Protein AF-A0A3P6P6J8-F1 (afdb_monomer_lite)

Secondary structure (DSSP, 8-state):
-B-HHHHIIIIIT--BSSHHHHHHHHHHHHHHH---EEEEEEEEPPTT-HHHHH-SEEEEEEEETTHHHH----EEEEEEETTEEEEEEEE-B-SS----PPP------------SS--------HHHHHHH--SS--S-HHHHHHHHHHHHHHH---EEEEEEEEPPHHHHHHSTTTT-SEEEEEEEETTTT----------------

pLDDT: mean 73.26, std 20.01, range [28.52, 97.44]

Structure (mmCIF, N/CA/C/O backbone):
data_AF-A0A3P6P6J8-F1
#
_entry.id   AF-A0A3P6P6J8-F1
#
loop_
_atom_site.group_PDB
_atom_site.id
_atom_site.type_symbol
_atom_site.label_atom_id
_atom_site.label_alt_id
_atom_site.label_comp_id
_atom_site.label_asym_id
_atom_site.label_entity_id
_atom_site.label_seq_id
_atom_site.pdbx_PDB_ins_code
_atom_site.Cartn_x
_atom_site.Cartn_y
_atom_site.Cartn_z
_atom_site.occupancy
_atom_site.B_iso_or_equiv
_atom_site.auth_seq_id
_atom_site.auth_comp_id
_atom_site.auth_asym_id
_atom_site.auth_atom_id
_atom_site.pdbx_PDB_model_num
ATOM 1 N N . MET A 1 1 ? -17.349 3.364 12.785 1.00 90.19 1 MET A N 1
ATOM 2 C CA . MET A 1 1 ? -16.238 3.922 13.578 1.00 90.19 1 MET A CA 1
ATOM 3 C C . MET A 1 1 ? -15.566 4.998 12.751 1.00 90.19 1 MET A C 1
ATOM 5 O O . MET A 1 1 ? -15.194 4.724 11.617 1.00 90.19 1 MET A O 1
ATOM 9 N N . ASP A 1 2 ? -15.457 6.206 13.291 1.00 94.44 2 ASP A N 1
ATOM 10 C CA . ASP A 1 2 ? -14.775 7.318 12.631 1.00 94.44 2 ASP A CA 1
ATOM 11 C C . ASP A 1 2 ? -13.372 7.482 13.223 1.00 94.44 2 ASP A C 1
ATOM 13 O O . ASP A 1 2 ? -13.231 7.702 14.425 1.00 94.44 2 ASP A O 1
ATOM 17 N N . LEU A 1 3 ? -12.344 7.330 12.387 1.00 94.94 3 LEU A N 1
ATOM 18 C CA . LEU A 1 3 ? -10.937 7.473 12.769 1.00 94.94 3 LEU A CA 1
ATOM 19 C C . LEU A 1 3 ? -10.257 8.654 12.065 1.00 94.94 3 LEU A C 1
ATOM 21 O O . LEU A 1 3 ? -9.029 8.743 12.059 1.00 94.94 3 LEU A O 1
ATOM 25 N N . THR A 1 4 ? -11.037 9.566 11.480 1.00 95.56 4 THR A N 1
ATOM 26 C CA . THR A 1 4 ? -10.548 10.692 10.669 1.00 95.56 4 THR A CA 1
ATOM 27 C C . THR A 1 4 ? -9.533 11.543 11.430 1.00 95.56 4 THR A C 1
ATOM 29 O O . THR A 1 4 ? -8.405 11.697 10.965 1.00 95.56 4 THR A O 1
ATOM 32 N N . SER A 1 5 ? -9.872 12.020 12.630 1.00 96.94 5 SER A N 1
ATOM 33 C CA . SER A 1 5 ? -8.989 12.889 13.427 1.00 96.94 5 SER A CA 1
ATOM 34 C C . SER A 1 5 ? -7.708 12.186 13.891 1.00 96.94 5 SER A C 1
ATOM 36 O O . SER A 1 5 ? -6.630 12.788 13.903 1.00 96.94 5 SER A O 1
ATOM 38 N N . ALA A 1 6 ? -7.807 10.899 14.244 1.00 95.69 6 ALA A N 1
ATOM 39 C CA . ALA A 1 6 ? -6.659 10.096 14.658 1.00 95.69 6 ALA A CA 1
ATOM 40 C C . ALA A 1 6 ? -5.709 9.856 13.478 1.00 95.69 6 ALA A C 1
ATOM 42 O O . ALA A 1 6 ? -4.506 10.092 13.586 1.00 95.69 6 ALA A O 1
ATOM 43 N N . PHE A 1 7 ? -6.248 9.451 12.324 1.00 97.12 7 PHE A N 1
ATOM 44 C CA . PHE A 1 7 ? -5.454 9.226 11.118 1.00 97.12 7 PHE A CA 1
ATOM 45 C C . PHE A 1 7 ? -4.797 10.516 10.634 1.00 97.12 7 PHE A C 1
ATOM 47 O O . PHE A 1 7 ? -3.636 10.506 10.225 1.00 97.12 7 PHE A O 1
ATOM 54 N N . GLN A 1 8 ? -5.519 11.635 10.713 1.00 96.94 8 GLN A N 1
ATOM 55 C CA . GLN A 1 8 ? -4.996 12.928 10.306 1.00 96.94 8 GLN A CA 1
ATOM 56 C C . GLN A 1 8 ? -3.774 13.331 11.138 1.00 96.94 8 GLN A C 1
ATOM 58 O O . GLN A 1 8 ? -2.708 13.575 10.577 1.00 96.94 8 GLN A O 1
ATOM 63 N N . THR A 1 9 ? -3.892 13.264 12.464 1.00 96.56 9 THR A N 1
ATOM 64 C CA . THR A 1 9 ? -2.800 13.595 13.393 1.00 96.56 9 THR A CA 1
ATOM 65 C C . THR A 1 9 ? -1.604 12.643 13.265 1.00 96.56 9 THR A C 1
ATOM 67 O O . THR A 1 9 ? -0.447 13.066 13.273 1.00 96.56 9 THR A O 1
ATOM 70 N N . ILE A 1 10 ? -1.858 11.333 13.170 1.00 95.38 10 ILE A N 1
ATOM 71 C CA . ILE A 1 10 ? -0.795 10.319 13.239 1.00 95.38 10 ILE A CA 1
ATOM 72 C C . ILE A 1 10 ? -0.095 10.142 11.890 1.00 95.38 10 ILE A C 1
ATOM 74 O O . ILE A 1 10 ? 1.112 9.891 11.874 1.00 95.38 10 ILE A O 1
ATOM 78 N N . VAL A 1 11 ? -0.824 10.278 10.778 1.00 96.25 11 VAL A N 1
ATOM 79 C CA . VAL A 1 11 ? -0.337 9.929 9.437 1.00 96.25 11 VAL A CA 1
ATOM 80 C C . VAL A 1 11 ? -0.496 11.078 8.441 1.00 96.25 11 VAL A C 1
ATOM 82 O O . VAL A 1 11 ? 0.482 11.434 7.787 1.00 96.25 11 VAL A O 1
ATOM 85 N N . ALA A 1 12 ? -1.695 11.650 8.281 1.00 95.62 12 ALA A N 1
ATOM 86 C CA . ALA A 1 12 ? -1.986 12.498 7.117 1.00 95.62 12 ALA A CA 1
ATOM 87 C C . ALA A 1 12 ? -1.303 13.874 7.135 1.00 95.62 12 ALA A C 1
ATOM 89 O O . ALA A 1 12 ? -0.879 14.341 6.077 1.00 95.62 12 ALA A O 1
ATOM 90 N N . ASP A 1 13 ? -1.147 14.494 8.307 1.00 95.31 13 ASP A N 1
ATOM 91 C CA . ASP A 1 13 ? -0.504 15.809 8.446 1.00 95.31 13 ASP A CA 1
ATOM 92 C C . ASP A 1 13 ? 1.034 15.730 8.397 1.00 95.31 13 ASP A C 1
ATOM 94 O O . ASP A 1 13 ? 1.725 16.751 8.310 1.00 95.31 13 ASP A O 1
ATOM 98 N N . LYS A 1 14 ? 1.595 14.515 8.418 1.00 94.94 14 LYS A N 1
ATOM 99 C CA . LYS A 1 14 ? 3.040 14.283 8.393 1.00 94.94 14 LYS A CA 1
ATOM 100 C C . LYS A 1 14 ? 3.593 14.232 6.968 1.00 94.94 14 LYS A C 1
ATOM 102 O O . LYS A 1 14 ? 2.908 13.937 5.987 1.00 94.94 14 LYS A O 1
ATOM 107 N N . ARG A 1 15 ? 4.893 14.504 6.869 1.00 94.62 15 ARG A N 1
ATOM 108 C CA . ARG A 1 15 ? 5.705 14.288 5.669 1.00 94.62 15 ARG A CA 1
ATOM 109 C C . ARG A 1 15 ? 6.814 13.321 6.036 1.00 94.62 15 ARG A C 1
ATOM 111 O O . ARG A 1 15 ? 7.488 13.544 7.034 1.00 94.62 15 ARG A O 1
ATOM 118 N N . PHE A 1 16 ? 6.994 12.289 5.226 1.00 92.19 16 PHE A N 1
ATOM 119 C CA . PHE A 1 16 ? 7.966 11.231 5.486 1.00 92.19 16 PHE A CA 1
ATOM 120 C C . PHE A 1 16 ? 9.076 11.310 4.449 1.00 92.19 16 PHE A C 1
ATOM 122 O O . PHE A 1 16 ? 8.801 11.382 3.251 1.00 92.19 16 PHE A O 1
ATOM 129 N N . SER A 1 17 ? 10.322 11.353 4.896 1.00 87.75 17 SER A N 1
ATOM 130 C CA . SER A 1 17 ? 11.491 11.409 4.018 1.00 87.75 17 SER A CA 1
ATOM 131 C C . SER A 1 17 ? 11.851 10.033 3.454 1.00 87.75 17 SER A C 1
ATOM 133 O O . SER A 1 17 ? 12.437 9.941 2.378 1.00 87.75 17 SER A O 1
ATOM 135 N N . THR A 1 18 ? 11.416 8.970 4.134 1.00 84.62 18 THR A N 1
ATOM 136 C CA . THR A 1 18 ? 11.614 7.577 3.733 1.00 84.62 18 THR A CA 1
ATOM 137 C C . THR A 1 18 ? 10.314 6.778 3.811 1.00 84.62 18 THR A C 1
ATOM 139 O O . THR A 1 18 ? 9.299 7.233 4.350 1.00 84.62 18 THR A O 1
ATOM 142 N N . TYR A 1 19 ? 10.320 5.575 3.235 1.00 82.50 19 TYR A N 1
ATOM 143 C CA . TYR A 1 19 ? 9.174 4.673 3.332 1.00 82.50 19 TYR A CA 1
ATOM 144 C C . TYR A 1 19 ? 9.055 4.065 4.735 1.00 82.50 19 TYR A C 1
ATOM 146 O O . TYR A 1 19 ? 7.951 3.868 5.232 1.00 82.50 19 TYR A O 1
ATOM 154 N N . GLU A 1 20 ? 10.186 3.846 5.397 1.00 85.75 20 GLU A N 1
ATOM 155 C CA . GLU A 1 20 ? 10.292 3.291 6.742 1.00 85.75 20 GLU A CA 1
ATOM 156 C C . GLU A 1 20 ? 9.646 4.216 7.784 1.00 85.75 20 GLU A C 1
ATOM 158 O O . GLU A 1 20 ? 8.893 3.751 8.636 1.00 85.75 20 GLU A O 1
ATOM 163 N N . GLU A 1 21 ? 9.859 5.534 7.680 1.00 87.88 21 GLU A N 1
ATOM 164 C CA . GLU A 1 21 ? 9.199 6.524 8.546 1.00 87.88 21 GLU A CA 1
ATOM 165 C C . GLU A 1 21 ? 7.671 6.505 8.385 1.00 87.88 21 GLU A C 1
ATOM 167 O O . GLU A 1 21 ? 6.923 6.646 9.357 1.00 87.88 21 GLU A O 1
ATOM 172 N N . PHE A 1 22 ? 7.197 6.321 7.152 1.00 92.56 22 PHE A N 1
ATOM 173 C CA . PHE A 1 22 ? 5.773 6.203 6.861 1.00 92.56 22 PHE A CA 1
ATOM 174 C C . PHE A 1 22 ? 5.179 4.904 7.431 1.00 92.56 22 PHE A C 1
ATOM 176 O O . PHE A 1 22 ? 4.119 4.941 8.059 1.00 92.56 22 PHE A O 1
ATOM 183 N N . GLU A 1 23 ? 5.857 3.767 7.255 1.00 88.50 23 GLU A N 1
ATOM 184 C CA . GLU A 1 23 ? 5.430 2.474 7.807 1.00 88.50 23 GLU A CA 1
ATOM 185 C C . GLU A 1 23 ? 5.418 2.482 9.344 1.00 88.50 23 GLU A C 1
ATOM 187 O O . GLU A 1 23 ? 4.497 1.936 9.956 1.00 88.50 23 GLU A O 1
ATOM 192 N N . ALA A 1 24 ? 6.371 3.168 9.982 1.00 89.94 24 ALA A N 1
ATOM 193 C CA . ALA A 1 24 ? 6.363 3.378 11.428 1.00 89.94 24 ALA A CA 1
ATOM 194 C C . ALA A 1 24 ? 5.109 4.152 11.878 1.00 89.94 24 ALA A C 1
ATOM 196 O O . ALA A 1 24 ? 4.407 3.714 12.788 1.00 89.94 24 ALA A O 1
ATOM 197 N N . ALA A 1 25 ? 4.749 5.240 11.189 1.00 95.19 25 ALA A N 1
ATOM 198 C CA . ALA A 1 25 ? 3.534 5.995 11.503 1.00 95.19 25 ALA A CA 1
ATOM 199 C C . ALA A 1 25 ? 2.240 5.191 11.274 1.00 95.19 25 ALA A C 1
ATOM 201 O O . ALA A 1 25 ? 1.294 5.306 12.056 1.00 95.19 25 ALA A O 1
ATOM 202 N N . LEU A 1 26 ? 2.186 4.352 10.233 1.00 91.88 26 LEU A N 1
ATOM 203 C CA . LEU A 1 26 ? 1.078 3.413 10.016 1.00 91.88 26 LEU A CA 1
ATOM 204 C C . LEU A 1 26 ? 0.992 2.355 11.122 1.00 91.88 26 LEU A C 1
ATOM 206 O O . LEU A 1 26 ? -0.105 2.006 11.558 1.00 91.88 26 LEU A O 1
ATOM 210 N N . THR A 1 27 ? 2.140 1.861 11.580 1.00 90.44 27 THR A N 1
ATOM 211 C CA . THR A 1 27 ? 2.233 0.902 12.684 1.00 90.44 27 THR A CA 1
ATOM 212 C C . THR A 1 27 ? 1.728 1.523 13.983 1.00 90.44 27 THR A C 1
ATOM 214 O O . THR A 1 27 ? 0.944 0.900 14.695 1.00 90.44 27 THR A O 1
ATOM 217 N N . ASP A 1 28 ? 2.094 2.772 14.265 1.00 91.69 28 ASP A N 1
ATOM 218 C CA . ASP A 1 28 ? 1.589 3.512 15.424 1.00 91.69 28 ASP A CA 1
ATOM 219 C C . ASP A 1 28 ? 0.080 3.747 15.335 1.00 91.69 28 ASP A C 1
ATOM 221 O O . ASP A 1 28 ? -0.641 3.560 16.317 1.00 91.69 28 ASP A O 1
ATOM 225 N N . PHE A 1 29 ? -0.427 4.089 14.147 1.00 93.44 29 PHE A N 1
ATOM 226 C CA . PHE A 1 29 ? -1.865 4.204 13.913 1.00 93.44 29 PHE A CA 1
ATOM 227 C C . PHE A 1 29 ? -2.587 2.875 14.179 1.00 93.44 29 PHE A C 1
ATOM 229 O O . PHE A 1 29 ? -3.601 2.862 14.883 1.00 93.44 29 PHE A O 1
ATOM 236 N N . LYS A 1 30 ? -2.043 1.750 13.691 1.00 89.38 30 LYS A N 1
ATOM 237 C CA . LYS A 1 30 ? -2.561 0.402 13.973 1.00 89.38 30 LYS A CA 1
ATOM 238 C C . LYS A 1 30 ? -2.545 0.103 15.471 1.00 89.38 30 LYS A C 1
ATOM 240 O O . LYS A 1 30 ? -3.543 -0.383 15.986 1.00 89.38 30 LYS A O 1
ATOM 245 N N . LYS A 1 31 ? -1.464 0.416 16.190 1.00 88.75 31 LYS A N 1
ATOM 246 C CA . LYS A 1 31 ? -1.380 0.202 17.646 1.00 88.75 31 LYS A CA 1
ATOM 247 C C . LYS A 1 31 ? -2.441 0.995 18.413 1.00 88.75 31 LYS A C 1
ATOM 249 O O . LYS A 1 31 ? -3.034 0.463 19.343 1.00 88.75 31 LYS A O 1
ATOM 254 N N .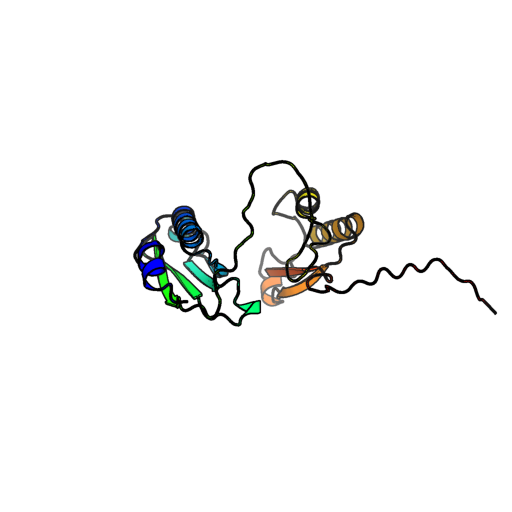 GLN A 1 32 ? -2.703 2.240 18.015 1.00 90.44 32 GLN A N 1
ATOM 255 C CA . GLN A 1 32 ? -3.660 3.108 18.713 1.00 90.44 32 GLN A CA 1
ATOM 256 C C . GLN A 1 32 ? -5.125 2.790 18.400 1.00 90.44 32 GLN A C 1
ATOM 258 O O . GLN A 1 32 ? -5.989 2.962 19.253 1.00 90.44 32 GLN A O 1
ATOM 263 N N . THR A 1 33 ? -5.421 2.355 17.176 1.00 89.31 33 THR A N 1
ATOM 264 C CA . THR A 1 33 ? -6.807 2.206 16.697 1.00 89.31 33 THR A CA 1
ATOM 265 C C . THR A 1 33 ? -7.224 0.757 16.472 1.00 89.31 33 THR A C 1
ATOM 267 O O . THR A 1 33 ? -8.410 0.465 16.352 1.00 89.31 33 THR A O 1
ATOM 270 N N . GLY A 1 34 ? -6.256 -0.153 16.375 1.00 85.38 34 GLY A N 1
ATOM 271 C CA . GLY A 1 34 ? -6.439 -1.565 16.060 1.00 85.38 34 GLY A CA 1
ATOM 272 C C . GLY A 1 34 ? -6.900 -1.853 14.627 1.00 85.38 34 GLY A C 1
ATOM 273 O O . GLY A 1 34 ? -7.090 -3.017 14.279 1.00 85.38 34 GLY A O 1
ATOM 274 N N . VAL A 1 35 ? -7.089 -0.837 13.778 1.00 84.56 35 VAL A N 1
ATOM 275 C CA . VAL A 1 35 ? -7.402 -1.048 12.360 1.00 84.56 35 VAL A CA 1
ATOM 276 C C . VAL A 1 35 ? -6.124 -1.119 11.533 1.00 84.56 35 VAL A C 1
ATOM 278 O O . VAL A 1 35 ? -5.114 -0.483 11.830 1.00 84.56 35 VAL A O 1
ATOM 281 N N . GLU A 1 36 ? -6.175 -1.894 10.456 1.00 87.81 36 GLU A N 1
ATOM 282 C CA . GLU A 1 36 ? -5.029 -2.116 9.586 1.00 87.81 36 GLU A CA 1
ATOM 283 C C . GLU A 1 36 ? -5.402 -1.915 8.117 1.00 87.81 36 GLU A C 1
ATOM 285 O O . GLU A 1 36 ? -6.511 -2.240 7.673 1.00 87.81 36 GLU A O 1
ATOM 290 N N . PHE A 1 37 ? -4.441 -1.407 7.349 1.00 85.50 37 PHE A N 1
ATOM 291 C CA . PHE A 1 37 ? -4.559 -1.220 5.912 1.00 85.50 37 PHE A CA 1
ATOM 292 C C . PHE A 1 37 ? -3.682 -2.219 5.163 1.00 85.50 37 PHE A C 1
ATOM 294 O O . PHE A 1 37 ? -2.544 -2.479 5.535 1.00 85.50 37 PHE A O 1
ATOM 301 N N . ALA A 1 38 ? -4.214 -2.757 4.072 1.00 81.62 38 ALA A N 1
ATOM 302 C CA . ALA A 1 38 ? -3.453 -3.531 3.108 1.00 81.62 38 ALA A CA 1
ATOM 303 C C . ALA A 1 38 ? -3.003 -2.623 1.960 1.00 81.62 38 ALA A C 1
ATOM 305 O O . ALA A 1 38 ? -3.778 -1.806 1.447 1.00 81.62 38 ALA A O 1
ATOM 306 N N . ARG A 1 39 ? -1.754 -2.797 1.523 1.00 82.81 39 ARG A N 1
ATOM 307 C CA . ARG A 1 39 ? -1.211 -2.090 0.362 1.00 82.81 39 ARG A CA 1
ATOM 308 C C . ARG A 1 39 ? -1.856 -2.623 -0.919 1.00 82.81 39 ARG A C 1
ATOM 310 O O . ARG A 1 39 ? -1.743 -3.802 -1.245 1.00 82.81 39 ARG A O 1
ATOM 317 N N . GLY A 1 40 ? -2.553 -1.741 -1.621 1.00 76.38 40 GLY A N 1
ATOM 318 C CA . GLY A 1 40 ? -3.204 -1.978 -2.902 1.00 76.38 40 GLY A CA 1
ATOM 319 C C . GLY A 1 40 ? -2.296 -1.625 -4.080 1.00 76.38 40 GLY A C 1
ATOM 320 O O . GLY A 1 40 ? -1.147 -2.058 -4.162 1.00 76.38 40 GLY A O 1
ATOM 321 N N . ARG A 1 41 ? -2.820 -0.852 -5.040 1.00 79.62 41 ARG A N 1
ATOM 322 C CA . ARG A 1 41 ? -2.087 -0.483 -6.259 1.00 79.62 41 ARG A CA 1
ATOM 323 C C . ARG A 1 41 ? -0.915 0.447 -5.930 1.00 79.62 41 ARG A C 1
ATOM 325 O O . ARG A 1 41 ? -1.112 1.495 -5.323 1.00 79.62 41 ARG A O 1
ATOM 332 N N . VAL A 1 42 ? 0.277 0.112 -6.423 1.00 83.50 42 VAL A N 1
ATOM 333 C CA . VAL A 1 42 ? 1.497 0.923 -6.278 1.00 83.50 42 VAL A CA 1
ATOM 334 C C . VAL A 1 42 ? 2.058 1.293 -7.648 1.00 83.50 42 VAL A C 1
ATOM 336 O O . VAL A 1 42 ? 1.975 0.529 -8.607 1.00 83.50 42 VAL A O 1
ATOM 339 N N . THR A 1 43 ? 2.628 2.487 -7.734 1.00 81.19 43 THR A N 1
ATOM 340 C CA . THR A 1 43 ? 3.416 2.984 -8.862 1.00 81.19 43 THR A CA 1
ATOM 341 C C . THR A 1 43 ? 4.745 3.499 -8.334 1.00 81.19 43 THR A C 1
ATOM 343 O O . THR A 1 43 ? 4.808 4.064 -7.239 1.00 81.19 43 THR A O 1
ATOM 346 N N . TYR A 1 44 ? 5.799 3.325 -9.120 1.00 81.81 44 TYR A N 1
ATOM 347 C CA . TYR A 1 44 ? 7.166 3.646 -8.727 1.00 81.81 44 TYR A CA 1
ATOM 348 C C . TYR A 1 44 ? 7.730 4.772 -9.581 1.00 81.81 44 TYR A C 1
ATOM 350 O O . TYR A 1 44 ? 7.284 4.990 -10.710 1.00 81.81 44 TYR A O 1
ATOM 358 N N . HIS A 1 45 ? 8.728 5.482 -9.058 1.00 76.75 45 HIS A N 1
ATOM 359 C CA . HIS A 1 45 ? 9.492 6.399 -9.895 1.00 76.75 45 HIS A CA 1
ATOM 360 C C . HIS A 1 45 ? 10.312 5.627 -10.943 1.00 76.75 45 HIS A C 1
ATOM 362 O O . HIS A 1 45 ? 10.779 4.521 -10.641 1.00 76.75 45 HIS A O 1
ATOM 368 N N . PRO A 1 46 ? 10.492 6.183 -12.159 1.00 72.81 46 PRO A N 1
ATOM 369 C CA . PRO A 1 46 ? 11.271 5.538 -13.212 1.00 72.81 46 PRO A CA 1
ATOM 370 C C . PRO A 1 46 ? 12.705 5.235 -12.772 1.00 72.81 46 PRO A C 1
ATOM 372 O O . PRO A 1 46 ? 13.297 5.979 -11.979 1.00 72.81 46 PRO A O 1
ATOM 375 N N . GLU A 1 47 ? 13.257 4.143 -13.291 1.00 75.25 47 GLU A N 1
ATOM 376 C CA . GLU A 1 47 ? 14.640 3.736 -13.034 1.00 75.25 47 GLU A CA 1
ATOM 377 C C . GLU A 1 47 ? 15.648 4.803 -13.474 1.00 75.25 47 GLU A C 1
ATOM 379 O O . GLU A 1 47 ? 15.394 5.578 -14.393 1.00 75.25 47 GLU A O 1
ATOM 384 N N . GLY A 1 48 ? 16.764 4.905 -12.744 1.00 69.62 48 GLY A N 1
ATOM 385 C CA . GLY A 1 48 ? 17.813 5.899 -12.999 1.00 69.62 48 GLY A CA 1
ATOM 386 C C . GLY A 1 48 ? 17.473 7.345 -12.610 1.00 69.62 48 GLY A C 1
ATOM 387 O O . GLY A 1 48 ? 18.314 8.226 -12.757 1.00 69.62 48 GLY A O 1
ATOM 388 N N . THR A 1 49 ? 16.272 7.628 -12.092 1.00 75.69 49 THR A N 1
ATOM 389 C CA . THR A 1 49 ? 15.917 8.988 -11.655 1.00 75.69 49 THR A CA 1
ATOM 390 C C . THR A 1 49 ? 16.363 9.270 -10.219 1.00 75.69 49 THR A C 1
ATOM 392 O O . THR A 1 49 ? 16.209 8.429 -9.335 1.00 75.69 49 THR A O 1
ATOM 395 N N . ILE A 1 50 ? 16.807 10.506 -9.950 1.00 74.50 50 ILE A N 1
ATOM 396 C CA . ILE A 1 50 ? 17.120 10.992 -8.588 1.00 74.50 50 ILE A CA 1
ATOM 397 C C . ILE A 1 50 ? 15.936 10.754 -7.644 1.00 74.50 50 ILE A C 1
ATOM 399 O O . ILE A 1 50 ? 16.110 10.379 -6.489 1.00 74.50 50 ILE A O 1
ATOM 403 N N . LYS A 1 51 ? 14.707 10.918 -8.146 1.00 67.62 51 LYS A N 1
ATOM 404 C CA . LYS A 1 51 ? 13.498 10.668 -7.360 1.00 67.62 51 LYS A CA 1
ATOM 405 C C . LYS A 1 51 ? 13.407 9.218 -6.901 1.00 67.62 51 LYS A C 1
ATOM 407 O O . LYS A 1 51 ? 13.111 9.019 -5.737 1.00 67.62 51 LYS A O 1
ATOM 412 N N . ARG A 1 52 ? 13.700 8.234 -7.760 1.00 73.44 52 ARG A N 1
ATOM 413 C CA . ARG A 1 52 ? 13.697 6.811 -7.381 1.00 73.44 52 ARG A CA 1
ATOM 414 C C . ARG A 1 52 ? 14.806 6.469 -6.387 1.00 73.44 52 ARG A C 1
ATOM 416 O O . ARG A 1 52 ? 14.568 5.659 -5.502 1.00 73.44 52 ARG A O 1
ATOM 423 N N . ALA A 1 53 ? 15.978 7.088 -6.527 1.00 70.12 53 ALA A N 1
ATOM 424 C CA . ALA A 1 53 ? 17.097 6.886 -5.607 1.00 70.12 53 ALA A CA 1
ATOM 425 C C . ALA A 1 53 ? 16.792 7.371 -4.178 1.00 70.12 53 ALA A C 1
ATOM 427 O O . ALA A 1 53 ? 17.328 6.819 -3.228 1.00 70.12 53 ALA A O 1
ATOM 428 N N . ASN A 1 54 ? 15.922 8.377 -4.030 1.00 72.88 54 ASN A N 1
ATOM 429 C CA . ASN A 1 54 ? 15.517 8.909 -2.725 1.00 72.88 54 ASN A CA 1
ATOM 430 C C . ASN A 1 54 ? 14.192 8.311 -2.222 1.00 72.88 54 ASN A C 1
ATOM 432 O O . ASN A 1 54 ? 14.051 8.006 -1.047 1.00 72.88 54 ASN A O 1
ATOM 436 N N . LEU A 1 55 ? 13.208 8.146 -3.107 1.00 77.44 55 LEU A N 1
ATOM 437 C CA . LEU A 1 55 ? 11.884 7.616 -2.802 1.00 77.44 55 LEU A CA 1
ATOM 438 C C . LEU A 1 55 ? 11.448 6.645 -3.895 1.00 77.44 55 LEU A C 1
ATOM 440 O O . LEU A 1 55 ? 11.102 7.035 -5.004 1.00 77.44 55 LEU A O 1
ATOM 444 N N . LEU A 1 56 ? 11.401 5.356 -3.588 1.00 78.75 56 LEU A N 1
ATOM 445 C CA . LEU A 1 56 ? 11.019 4.346 -4.574 1.00 78.75 56 LEU A CA 1
ATOM 446 C C . LEU A 1 56 ? 9.571 4.536 -5.078 1.00 78.75 56 LEU A C 1
ATOM 448 O O . LEU A 1 56 ? 9.288 4.411 -6.275 1.00 78.75 56 LEU A O 1
ATOM 452 N N . ILE A 1 57 ? 8.648 4.847 -4.164 1.00 78.62 57 ILE A N 1
ATOM 453 C CA . ILE A 1 57 ? 7.206 4.926 -4.426 1.00 78.62 57 ILE A CA 1
ATOM 454 C C . ILE A 1 57 ? 6.835 6.301 -4.988 1.00 78.62 57 ILE A C 1
ATOM 456 O O . ILE A 1 57 ? 7.113 7.329 -4.380 1.00 78.62 57 ILE A O 1
ATOM 460 N N . ALA A 1 58 ? 6.130 6.308 -6.121 1.00 81.06 58 ALA A N 1
ATOM 461 C CA . ALA A 1 58 ? 5.518 7.508 -6.683 1.00 81.06 58 ALA A CA 1
ATOM 462 C C . ALA A 1 58 ? 4.102 7.725 -6.133 1.00 81.06 58 ALA A C 1
ATOM 464 O O . ALA A 1 58 ? 3.746 8.816 -5.696 1.00 81.06 58 ALA A O 1
ATOM 465 N N . ASN A 1 59 ? 3.282 6.673 -6.162 1.00 84.56 59 ASN A N 1
ATOM 466 C CA . ASN A 1 59 ? 1.955 6.656 -5.554 1.00 84.56 59 ASN A CA 1
ATOM 467 C C . ASN A 1 59 ? 1.626 5.248 -5.073 1.00 84.56 59 ASN A C 1
ATOM 469 O O . ASN A 1 59 ? 1.923 4.287 -5.781 1.00 84.56 59 ASN A O 1
ATOM 473 N N . ALA A 1 60 ? 0.932 5.133 -3.949 1.00 85.81 60 ALA A N 1
ATOM 474 C CA . ALA A 1 60 ? 0.378 3.881 -3.455 1.00 85.81 60 ALA A CA 1
ATOM 475 C C . ALA A 1 60 ? -1.048 4.094 -2.937 1.00 85.81 60 ALA A C 1
ATOM 477 O O . ALA A 1 60 ? -1.364 5.136 -2.369 1.00 85.81 60 ALA A O 1
ATOM 478 N N . GLU A 1 61 ? -1.916 3.118 -3.152 1.00 90.38 61 GLU A N 1
ATOM 479 C CA . GLU A 1 61 ? -3.253 3.054 -2.569 1.00 90.38 61 GLU A CA 1
ATOM 480 C C . GLU A 1 61 ? -3.252 2.056 -1.417 1.00 90.38 61 GLU A C 1
ATOM 482 O O . GLU A 1 61 ? -2.681 0.975 -1.535 1.00 90.38 61 GLU A O 1
ATO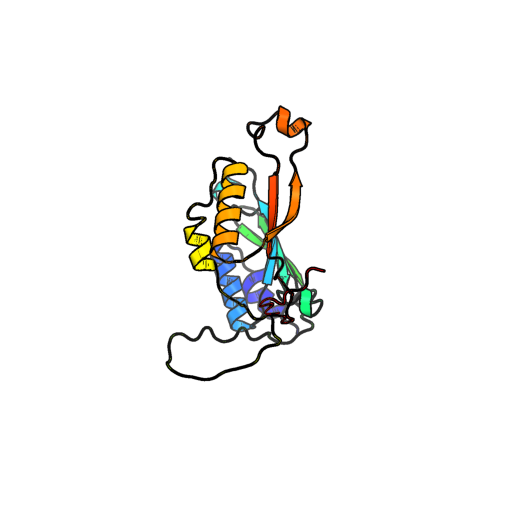M 487 N N . TYR A 1 62 ? -3.908 2.414 -0.322 1.00 91.56 62 TYR A N 1
ATOM 488 C CA . TYR A 1 62 ? -4.085 1.581 0.856 1.00 91.56 62 TYR A CA 1
ATOM 489 C C . TYR A 1 62 ? -5.572 1.461 1.139 1.00 91.56 62 TYR A C 1
ATOM 491 O O . TYR A 1 62 ? -6.286 2.460 1.159 1.00 91.56 62 TYR A O 1
ATOM 499 N N . VAL A 1 63 ? -6.039 0.236 1.344 1.00 90.00 63 VAL A N 1
ATOM 500 C CA . VAL A 1 63 ? -7.448 -0.064 1.620 1.00 90.00 63 VAL A CA 1
ATOM 501 C C . VAL A 1 63 ? -7.550 -0.825 2.926 1.00 90.00 63 VAL A C 1
ATOM 503 O O . VAL A 1 63 ? -6.636 -1.571 3.276 1.00 90.00 63 VAL A O 1
ATOM 506 N N . CYS A 1 64 ? -8.638 -0.634 3.664 1.00 87.44 64 CYS A N 1
ATOM 507 C CA . CYS A 1 64 ? -8.844 -1.353 4.909 1.00 87.44 64 CYS A CA 1
ATOM 508 C C . CYS A 1 64 ? -8.730 -2.865 4.678 1.00 87.44 64 CYS A C 1
ATOM 510 O O . CYS A 1 64 ? -9.280 -3.407 3.714 1.00 87.44 64 CYS A O 1
ATOM 512 N N . ARG A 1 65 ? -8.024 -3.563 5.572 1.00 84.94 65 ARG A N 1
ATOM 513 C CA . ARG A 1 65 ? -7.836 -5.017 5.491 1.00 84.94 65 ARG A CA 1
ATOM 514 C C . ARG A 1 65 ? -9.177 -5.771 5.505 1.00 84.94 65 ARG A C 1
ATOM 516 O O . ARG A 1 65 ? -9.304 -6.791 4.831 1.00 84.94 65 ARG A O 1
ATOM 523 N N . CYS A 1 66 ? -10.196 -5.217 6.166 1.00 80.56 66 CYS A N 1
ATOM 524 C CA . CYS A 1 66 ? -11.561 -5.752 6.228 1.00 80.56 66 CYS A CA 1
ATOM 525 C C . CYS A 1 66 ? -12.412 -5.455 4.978 1.00 80.56 66 CYS A C 1
ATOM 527 O O . CYS A 1 66 ? -13.561 -5.879 4.912 1.00 80.56 66 CYS A O 1
ATOM 529 N N . LYS A 1 67 ? -11.881 -4.774 3.948 1.00 79.81 67 LYS A N 1
ATOM 530 C CA . LYS A 1 67 ? -12.639 -4.422 2.731 1.00 79.81 67 LYS A CA 1
ATOM 531 C C . LYS A 1 67 ? -13.340 -5.615 2.076 1.00 79.81 67 LYS A C 1
ATOM 533 O O . LYS A 1 67 ? -14.439 -5.464 1.564 1.00 79.81 67 LYS A O 1
ATOM 538 N N . ARG A 1 68 ? -12.719 -6.799 2.079 1.00 76.12 68 ARG A N 1
ATOM 539 C CA . ARG A 1 68 ? -13.307 -8.009 1.475 1.00 76.12 68 ARG A CA 1
ATOM 540 C C . ARG A 1 68 ? -14.360 -8.693 2.348 1.00 76.12 68 ARG A C 1
ATOM 542 O O . ARG A 1 68 ? -15.205 -9.381 1.796 1.00 76.12 68 ARG A O 1
ATOM 549 N N . SER A 1 69 ? -14.289 -8.542 3.669 1.00 77.00 69 SER A N 1
ATOM 550 C CA . SER A 1 69 ? -15.199 -9.212 4.605 1.00 77.00 69 SER A CA 1
ATOM 551 C C . SER A 1 69 ? -16.394 -8.350 4.994 1.00 77.00 69 SER A C 1
ATOM 553 O O . SER A 1 69 ? -17.458 -8.890 5.268 1.00 77.00 69 SER A O 1
ATOM 555 N N . THR A 1 70 ? -16.228 -7.028 5.026 1.00 77.88 70 THR A N 1
ATOM 556 C CA . THR A 1 70 ? -17.271 -6.098 5.484 1.00 77.88 70 THR A CA 1
ATOM 557 C C . THR A 1 70 ? -17.610 -5.029 4.457 1.00 77.88 70 THR A C 1
ATOM 559 O O . THR A 1 70 ? -18.326 -4.095 4.790 1.00 77.88 70 THR A O 1
ATOM 562 N N . GLU A 1 71 ? -17.055 -5.096 3.245 1.00 80.19 71 GLU A N 1
ATOM 563 C CA . GLU A 1 71 ? -17.213 -4.049 2.221 1.00 80.19 71 GLU A CA 1
ATOM 564 C C . GLU A 1 71 ? -16.746 -2.662 2.706 1.00 80.19 71 GLU A C 1
ATOM 566 O O . GLU A 1 71 ? -17.218 -1.625 2.254 1.00 80.19 71 GLU A O 1
ATOM 571 N N . CYS A 1 72 ? -15.789 -2.632 3.643 1.00 82.12 72 CYS A N 1
ATOM 572 C CA . CYS A 1 72 ? -15.260 -1.392 4.199 1.00 82.12 72 CYS A CA 1
ATOM 573 C C . CYS A 1 72 ? -14.617 -0.505 3.121 1.00 82.12 72 CYS A C 1
ATOM 575 O O . CYS A 1 72 ? -13.710 -0.928 2.392 1.00 82.12 72 CYS A O 1
ATOM 577 N N . GLU A 1 73 ? -15.047 0.753 3.067 1.00 90.50 73 GLU A N 1
ATOM 578 C CA . GLU A 1 73 ? -14.562 1.741 2.102 1.00 90.50 73 GLU A CA 1
ATOM 579 C C . GLU A 1 73 ? -13.379 2.569 2.610 1.00 90.50 73 GLU A C 1
ATOM 581 O O . GLU A 1 73 ? -12.768 3.296 1.824 1.00 90.50 73 GLU A O 1
ATOM 586 N N . ALA A 1 74 ? -13.017 2.440 3.893 1.00 91.19 74 ALA A N 1
ATOM 587 C CA . ALA A 1 74 ? -11.880 3.147 4.467 1.00 91.19 74 ALA A CA 1
ATOM 588 C C . ALA A 1 74 ? -10.604 2.871 3.659 1.00 91.19 74 ALA A C 1
ATOM 590 O O . ALA A 1 74 ? -10.199 1.722 3.442 1.00 91.19 74 ALA A O 1
ATOM 591 N N . ALA A 1 75 ? -9.987 3.943 3.176 1.00 94.19 75 ALA A N 1
ATOM 592 C CA . ALA A 1 75 ? -8.867 3.891 2.255 1.00 94.19 75 ALA A CA 1
ATOM 593 C C . ALA A 1 75 ? -8.127 5.227 2.224 1.00 94.19 75 ALA A C 1
ATOM 595 O O . ALA A 1 75 ? -8.687 6.286 2.503 1.00 94.19 75 ALA A O 1
ATOM 596 N N . PHE A 1 76 ? -6.868 5.200 1.808 1.00 96.19 76 PHE A N 1
ATOM 597 C CA . PHE A 1 76 ? -6.109 6.413 1.542 1.00 96.19 76 PHE A CA 1
ATOM 598 C C . PHE A 1 76 ? -5.109 6.218 0.410 1.00 96.19 76 PHE A C 1
ATOM 600 O O . PHE A 1 76 ? -4.798 5.104 -0.014 1.00 96.19 76 PHE A O 1
ATOM 607 N N . LYS A 1 77 ? -4.606 7.336 -0.105 1.00 95.81 77 LYS A N 1
ATOM 608 C CA . LYS A 1 77 ? -3.590 7.362 -1.149 1.00 95.81 77 LYS A CA 1
ATOM 609 C C . LYS A 1 77 ? -2.345 8.066 -0.638 1.00 95.81 77 LYS A C 1
ATOM 611 O O . LYS A 1 77 ? -2.420 9.213 -0.212 1.00 95.81 77 LYS A O 1
ATOM 616 N N . LEU A 1 78 ? -1.213 7.390 -0.747 1.00 93.50 78 LEU A N 1
ATOM 617 C CA . LEU A 1 78 ? 0.120 7.920 -0.509 1.00 93.50 78 LEU A CA 1
ATOM 618 C C . LEU A 1 78 ? 0.709 8.418 -1.829 1.00 93.50 78 LEU A C 1
ATOM 620 O O . LEU A 1 78 ? 0.558 7.762 -2.863 1.00 93.50 78 LEU A O 1
ATOM 624 N N . GLY A 1 79 ? 1.399 9.550 -1.803 1.00 91.06 79 GLY A N 1
ATOM 625 C CA . GLY A 1 79 ? 2.115 10.084 -2.955 1.00 91.06 79 GLY A CA 1
ATOM 626 C C . GLY A 1 79 ? 3.460 10.666 -2.578 1.00 91.06 79 GLY A C 1
ATOM 627 O O . GLY A 1 79 ? 3.655 11.113 -1.450 1.00 91.06 79 GLY A O 1
ATOM 628 N N . SER A 1 80 ? 4.372 10.715 -3.542 1.00 87.50 80 SER A N 1
ATOM 629 C CA . SER A 1 80 ? 5.640 11.417 -3.390 1.00 87.50 80 SER A CA 1
ATOM 630 C C . SER A 1 80 ? 5.585 12.817 -4.009 1.00 87.50 80 SER A C 1
ATOM 632 O O . SER A 1 80 ? 5.111 13.033 -5.128 1.00 87.50 80 SER A O 1
ATOM 634 N N . ARG A 1 81 ? 6.090 13.813 -3.279 1.00 84.88 81 ARG A N 1
ATOM 635 C CA . ARG A 1 81 ? 6.255 15.187 -3.765 1.00 84.88 81 ARG A CA 1
ATOM 636 C C . ARG A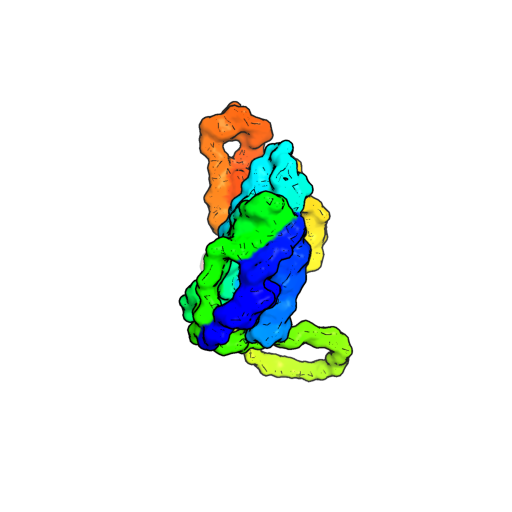 1 81 ? 7.498 15.801 -3.140 1.00 84.88 81 ARG A C 1
AT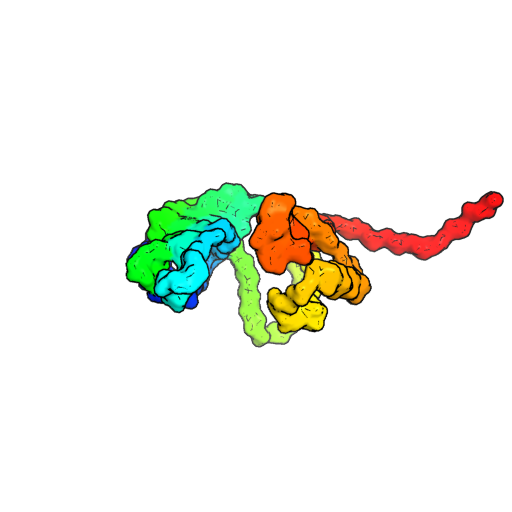OM 638 O O . ARG A 1 81 ? 7.660 15.760 -1.931 1.00 84.88 81 ARG A O 1
ATOM 645 N N . ARG A 1 82 ? 8.353 16.413 -3.973 1.00 80.31 82 ARG A N 1
ATOM 646 C CA . ARG A 1 82 ? 9.575 17.126 -3.541 1.00 80.31 82 ARG A CA 1
ATOM 647 C C . ARG A 1 82 ? 10.415 16.326 -2.523 1.00 80.31 82 ARG A C 1
ATOM 649 O O . ARG A 1 82 ? 10.863 16.894 -1.542 1.00 80.31 82 ARG A O 1
ATOM 656 N N . LEU A 1 83 ? 10.612 15.030 -2.790 1.00 82.69 83 LEU A N 1
ATOM 657 C CA . LEU A 1 83 ? 11.381 14.088 -1.957 1.00 82.69 83 LEU A CA 1
ATOM 658 C C . LEU A 1 83 ? 10.746 13.696 -0.611 1.00 82.69 83 LEU A C 1
ATOM 660 O O . LEU A 1 83 ? 11.426 13.109 0.217 1.00 82.69 83 LEU A O 1
ATOM 664 N N . PHE A 1 84 ? 9.445 13.928 -0.421 1.00 90.56 84 PHE A N 1
ATOM 665 C CA . PHE A 1 84 ? 8.705 13.399 0.728 1.00 90.56 84 PHE A CA 1
ATOM 666 C C . PHE A 1 84 ? 7.489 12.585 0.290 1.00 90.56 84 PHE A C 1
ATOM 668 O O . PHE A 1 84 ? 6.826 12.922 -0.698 1.00 90.56 84 PHE A O 1
ATOM 675 N N . LEU A 1 85 ? 7.161 11.544 1.049 1.00 90.88 85 LEU A N 1
ATOM 676 C CA . LEU A 1 85 ? 5.870 10.872 1.015 1.00 90.88 85 LEU A CA 1
ATOM 677 C C . LEU A 1 85 ? 4.863 11.656 1.863 1.00 90.88 85 LEU A C 1
ATOM 679 O O . LEU A 1 85 ? 5.194 12.194 2.919 1.00 90.88 85 LEU A O 1
ATOM 683 N N . HIS A 1 86 ? 3.629 11.732 1.384 1.00 94.75 86 HIS A N 1
ATOM 684 C CA . HIS A 1 86 ? 2.517 12.388 2.067 1.00 94.75 86 HIS A CA 1
ATOM 685 C C . HIS A 1 86 ? 1.194 11.752 1.644 1.00 94.75 86 HIS A C 1
ATOM 687 O O . HIS A 1 86 ? 1.082 11.167 0.559 1.00 94.75 86 HIS A O 1
ATOM 693 N N . VAL A 1 87 ? 0.175 11.888 2.487 1.00 96.31 87 VAL A N 1
ATOM 694 C CA . VAL A 1 87 ? -1.181 11.464 2.139 1.00 96.31 87 VAL A CA 1
ATOM 695 C C . VAL A 1 87 ? -1.783 12.470 1.151 1.00 96.31 87 VAL A C 1
ATOM 697 O O . VAL A 1 87 ? -1.828 13.667 1.410 1.00 96.31 87 VAL A O 1
ATOM 700 N N . ILE A 1 88 ? -2.239 11.982 -0.005 1.00 94.81 88 ILE A N 1
ATOM 701 C CA . ILE A 1 88 ? -2.901 12.786 -1.047 1.00 94.81 88 ILE A CA 1
ATOM 702 C C . ILE A 1 88 ? -4.392 12.946 -0.738 1.00 94.81 88 ILE A C 1
ATOM 704 O O . ILE A 1 88 ? -4.966 14.012 -0.932 1.00 94.81 88 ILE A O 1
ATOM 708 N N . LYS A 1 89 ? -5.037 11.846 -0.343 1.00 94.88 89 LYS A N 1
ATOM 709 C CA . LYS A 1 89 ? -6.465 11.776 -0.015 1.00 94.88 89 LYS A CA 1
ATOM 710 C C . LYS A 1 89 ? -6.711 10.607 0.924 1.00 94.88 89 LYS A C 1
ATOM 712 O O . LYS A 1 89 ? -6.007 9.600 0.823 1.00 94.88 89 LYS A O 1
ATOM 717 N N . PHE A 1 90 ? -7.721 10.713 1.776 1.00 97.44 90 PHE A N 1
ATOM 718 C CA . PHE A 1 90 ? -8.098 9.651 2.698 1.00 97.44 90 PHE A CA 1
ATOM 719 C C . PHE A 1 90 ? -9.594 9.671 3.008 1.00 97.44 90 PHE A C 1
ATOM 721 O O . PHE A 1 90 ? -10.256 10.696 2.870 1.00 97.44 90 PHE A O 1
ATOM 728 N N . TYR A 1 91 ? -10.099 8.513 3.413 1.00 95.62 91 TYR A N 1
ATOM 729 C CA . TYR A 1 91 ? -11.438 8.276 3.927 1.00 95.62 91 TYR A CA 1
ATOM 730 C C . TYR A 1 91 ? -11.313 7.272 5.078 1.00 95.62 91 TYR A C 1
ATOM 732 O O . TYR A 1 91 ? -10.773 6.184 4.881 1.00 95.62 91 TYR A O 1
ATOM 740 N N . MET A 1 92 ? -11.745 7.660 6.280 1.00 95.88 92 MET A N 1
ATOM 741 C CA . MET A 1 92 ? -11.456 6.947 7.539 1.00 95.88 92 MET A CA 1
ATOM 742 C C . MET A 1 92 ? -12.722 6.567 8.314 1.00 95.88 92 MET A C 1
ATOM 744 O O . MET A 1 92 ? -12.690 6.371 9.530 1.00 95.88 92 MET A O 1
ATOM 748 N N . LEU A 1 93 ? -13.844 6.444 7.602 1.00 93.00 93 LEU A N 1
ATOM 749 C CA . LEU A 1 93 ? -15.074 5.888 8.149 1.00 93.00 93 LEU A CA 1
ATOM 750 C C . LEU A 1 93 ? -15.079 4.377 7.922 1.00 93.00 93 LEU A C 1
ATOM 752 O O . LEU A 1 93 ? -15.178 3.888 6.798 1.00 93.00 93 LEU A O 1
ATOM 756 N N . HIS A 1 94 ? -14.961 3.637 9.018 1.00 90.38 94 HIS A N 1
ATOM 757 C CA . HIS A 1 94 ? -15.038 2.184 9.040 1.00 90.38 94 HIS A CA 1
ATOM 758 C C . HIS A 1 94 ? -16.459 1.739 9.385 1.00 90.38 94 HIS A C 1
ATOM 760 O O . HIS A 1 94 ? -17.072 2.253 10.323 1.00 90.38 94 HIS A O 1
ATOM 766 N N . ASN A 1 95 ? -16.967 0.731 8.682 1.00 85.25 95 ASN A N 1
ATOM 767 C CA . ASN A 1 95 ? -18.271 0.119 8.960 1.00 85.25 95 ASN A CA 1
ATOM 768 C C . ASN A 1 95 ? -18.188 -1.108 9.890 1.00 85.25 95 ASN A C 1
ATOM 770 O O . ASN A 1 95 ? -19.181 -1.791 10.111 1.00 85.25 95 ASN A O 1
ATOM 774 N N . HIS A 1 96 ? -17.008 -1.374 10.447 1.00 83.94 96 HIS A N 1
ATOM 775 C CA . HIS A 1 96 ? -16.735 -2.483 11.352 1.00 83.94 96 HIS A CA 1
ATOM 776 C C . HIS A 1 96 ? -16.032 -1.982 12.621 1.00 83.94 96 HIS A C 1
ATOM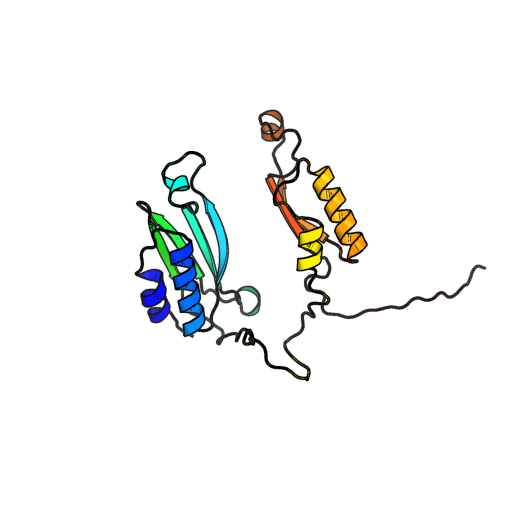 778 O O . HIS A 1 96 ? -15.443 -0.897 12.639 1.00 83.94 96 HIS A O 1
ATOM 784 N N . GLY A 1 97 ? -16.102 -2.774 13.693 1.00 79.62 97 GLY A N 1
ATOM 785 C CA . GLY A 1 97 ? -15.299 -2.554 14.897 1.00 79.62 97 GLY A CA 1
ATOM 786 C C . GLY A 1 97 ? -13.829 -2.915 14.680 1.00 79.62 97 GLY A C 1
ATOM 787 O O . GLY A 1 97 ? -13.440 -3.392 13.610 1.00 79.62 97 GLY A O 1
ATOM 788 N N . VAL A 1 98 ? -13.006 -2.720 15.710 1.00 75.50 98 VAL A N 1
ATOM 789 C CA . VAL A 1 98 ? -11.615 -3.186 15.698 1.00 75.50 98 VAL A CA 1
ATOM 790 C C . VAL A 1 98 ? -11.614 -4.697 15.468 1.00 75.50 98 VAL A C 1
ATOM 792 O O . VAL A 1 98 ? -12.063 -5.458 16.324 1.00 75.50 98 VAL A O 1
ATOM 795 N N . SER A 1 99 ? -11.116 -5.141 14.313 1.00 57.19 99 SER A N 1
ATOM 796 C CA . SER A 1 99 ? -10.733 -6.542 14.153 1.00 57.19 99 SER A CA 1
ATOM 797 C C . SER A 1 99 ? -9.480 -6.715 14.989 1.00 57.19 99 SER A C 1
ATOM 799 O O . SER A 1 99 ? -8.399 -6.344 14.543 1.00 57.19 99 SER A O 1
ATOM 801 N N . ARG A 1 100 ? -9.634 -7.188 16.231 1.00 43.44 100 ARG A N 1
ATOM 802 C CA . ARG A 1 100 ? -8.491 -7.553 17.068 1.00 43.44 100 ARG A CA 1
ATOM 803 C C . ARG A 1 100 ? -7.712 -8.601 16.280 1.00 43.44 100 ARG A C 1
ATOM 805 O O . ARG A 1 100 ? -8.141 -9.747 16.187 1.00 43.44 100 ARG A O 1
ATOM 812 N N . ALA A 1 101 ? -6.591 -8.195 15.688 1.00 38.50 101 ALA A N 1
ATOM 813 C CA . ALA A 1 101 ? -5.495 -9.127 15.526 1.00 38.50 101 ALA A CA 1
ATOM 814 C C . ALA A 1 101 ? -5.274 -9.699 16.929 1.00 38.50 101 ALA A C 1
ATOM 816 O O . ALA A 1 101 ? -5.178 -8.929 17.892 1.00 38.50 101 ALA A O 1
ATOM 817 N N . ALA A 1 102 ? -5.345 -11.022 17.065 1.00 31.08 102 ALA A N 1
ATOM 818 C CA . ALA A 1 102 ? -4.943 -11.671 18.301 1.00 31.08 102 ALA A CA 1
ATOM 819 C C . ALA A 1 102 ? -3.575 -11.094 18.717 1.00 31.08 102 ALA A C 1
ATOM 821 O O . ALA A 1 102 ? -2.779 -10.775 17.824 1.00 31.08 102 ALA A O 1
ATOM 822 N N . PRO A 1 103 ? -3.332 -10.875 20.020 1.00 34.69 103 PRO A N 1
ATOM 823 C CA . PRO A 1 103 ? -2.022 -10.441 20.463 1.00 34.69 103 PRO A CA 1
ATOM 824 C C . PRO A 1 103 ? -1.006 -11.444 19.920 1.00 34.69 103 PRO A C 1
ATOM 826 O O . PRO A 1 103 ? -1.189 -12.658 20.006 1.00 34.69 103 PRO A O 1
ATOM 829 N N . GLU A 1 104 ? 0.022 -10.918 19.276 1.00 39.88 104 GLU A N 1
ATOM 830 C CA . GLU A 1 104 ? 1.255 -11.652 19.068 1.00 39.88 104 GLU A CA 1
ATOM 831 C C . GLU A 1 104 ? 1.829 -11.826 20.481 1.00 39.88 104 GLU A C 1
ATOM 833 O O . GLU A 1 104 ? 2.487 -10.926 20.998 1.00 39.88 104 GLU A O 1
ATOM 838 N N . ASP A 1 105 ? 1.439 -12.901 21.172 1.00 34.03 105 ASP A N 1
ATOM 839 C CA . ASP A 1 105 ? 1.992 -13.234 22.480 1.00 34.03 105 ASP A CA 1
ATOM 840 C C . ASP A 1 105 ? 3.451 -13.645 22.265 1.00 34.03 105 ASP A C 1
ATOM 842 O O . ASP A 1 105 ? 3.762 -14.747 21.804 1.00 34.03 105 ASP A O 1
ATOM 846 N N . GLU A 1 106 ? 4.351 -12.723 22.601 1.00 40.47 106 GLU A N 1
ATOM 847 C CA . GLU A 1 106 ? 5.646 -13.079 23.160 1.00 40.47 106 GLU A CA 1
ATOM 848 C C . GLU A 1 106 ? 5.409 -14.109 24.271 1.00 40.47 106 GLU A C 1
ATOM 850 O O . GLU A 1 106 ? 4.680 -13.860 25.228 1.00 40.47 106 GLU A O 1
ATOM 855 N N . GLU A 1 107 ? 5.985 -15.292 24.074 1.00 35.56 107 GLU A N 1
ATOM 856 C CA . GLU A 1 107 ? 6.266 -16.323 25.068 1.00 35.56 107 GLU A CA 1
ATOM 857 C C . GLU A 1 107 ? 5.510 -16.239 26.409 1.00 35.56 107 GLU A C 1
ATOM 859 O O . GLU A 1 107 ? 6.033 -15.755 27.410 1.00 35.56 107 GLU A O 1
ATOM 864 N N . GLN A 1 108 ? 4.386 -16.944 26.531 1.00 34.50 108 GLN A N 1
ATOM 865 C CA . GLN A 1 108 ? 4.185 -17.698 27.765 1.00 34.50 108 GLN A CA 1
ATOM 866 C C . GLN A 1 108 ? 3.495 -19.034 27.506 1.00 34.50 108 GLN A C 1
ATOM 868 O O . GLN A 1 108 ? 2.417 -19.139 26.932 1.00 34.50 108 GLN A O 1
ATOM 873 N N . LYS A 1 109 ? 4.196 -20.077 27.950 1.00 39.34 109 LYS A N 1
ATOM 874 C CA . LYS A 1 109 ? 3.790 -21.477 28.006 1.00 39.34 109 LYS A CA 1
ATOM 875 C C . LYS A 1 109 ? 2.299 -21.672 28.323 1.00 39.34 109 LYS A C 1
ATOM 877 O O . LYS A 1 109 ? 1.845 -21.269 29.387 1.00 39.34 109 LYS A O 1
ATOM 882 N N . GLY A 1 110 ? 1.651 -22.505 27.507 1.00 31.50 110 GLY A N 1
ATOM 883 C CA . GLY A 1 110 ? 0.692 -23.499 27.993 1.00 31.50 110 GLY A CA 1
ATOM 884 C C . GLY A 1 110 ? -0.769 -23.323 27.571 1.00 31.50 110 GLY A C 1
ATOM 885 O O . GLY A 1 110 ? -1.519 -22.643 28.251 1.00 31.50 110 GLY A O 1
ATOM 886 N N . GLY A 1 111 ? -1.169 -24.090 26.548 1.00 32.66 111 GLY A N 1
ATOM 887 C CA . GLY A 1 111 ? -2.415 -24.876 26.522 1.00 32.66 111 GLY A CA 1
ATOM 888 C C . GLY A 1 111 ? -3.748 -24.190 26.174 1.00 32.66 111 GLY A C 1
ATOM 889 O O . GLY A 1 111 ? -4.275 -23.428 26.972 1.00 32.66 111 GLY A O 1
ATOM 890 N N . GLY A 1 112 ? -4.372 -24.633 25.067 1.00 28.52 112 GLY A N 1
ATOM 891 C CA . GLY A 1 112 ? -5.840 -24.798 24.977 1.00 28.52 112 GLY A CA 1
ATOM 892 C C . GLY A 1 112 ? -6.645 -23.917 23.998 1.00 28.52 112 GLY A C 1
ATOM 893 O O . GLY A 1 112 ? -7.218 -22.920 24.407 1.00 28.52 112 GLY A O 1
ATOM 894 N N . GLU A 1 113 ? -6.716 -24.347 22.730 1.00 32.78 113 GLU A N 1
ATOM 895 C CA . GLU A 1 113 ? -7.874 -24.448 21.795 1.00 32.78 113 GLU A CA 1
ATOM 896 C C . GLU A 1 113 ? -9.032 -23.394 21.682 1.00 32.78 113 GLU A C 1
ATOM 898 O O . GLU A 1 113 ? -9.863 -23.259 22.573 1.00 32.78 113 GLU A O 1
ATOM 903 N N . HIS A 1 114 ? -9.183 -22.862 20.439 1.00 41.00 114 HIS A N 1
ATOM 904 C CA . HIS A 1 114 ? -10.408 -22.558 19.629 1.00 41.00 114 HIS A CA 1
ATOM 905 C C . HIS A 1 114 ? -11.345 -21.361 20.017 1.00 41.00 114 HIS A C 1
ATOM 907 O O . HIS A 1 114 ? -11.764 -21.232 21.153 1.00 41.00 114 HIS A O 1
ATOM 913 N N . SER A 1 115 ? -11.833 -20.439 19.151 1.00 34.41 115 SER A N 1
ATOM 914 C CA . SER A 1 115 ? -12.126 -20.453 17.697 1.00 34.41 115 SER A CA 1
ATOM 915 C C . SER A 1 115 ? -12.298 -19.035 17.093 1.00 34.41 115 SER A C 1
ATOM 917 O O . SER A 1 115 ? -12.971 -18.182 17.669 1.00 34.41 115 SER A O 1
ATOM 919 N N . SER A 1 116 ? -11.789 -18.836 15.872 1.00 34.78 116 SER A N 1
ATOM 920 C CA . SER A 1 116 ? -12.082 -17.738 14.923 1.00 34.78 116 SER A CA 1
ATOM 921 C C . SER A 1 116 ? -12.965 -18.291 13.777 1.00 34.78 116 SER A C 1
ATOM 923 O O . SER A 1 116 ? -12.986 -19.515 13.618 1.00 34.78 116 SER A O 1
ATOM 925 N N . PRO A 1 117 ? -13.681 -17.497 12.946 1.00 30.67 117 PRO A N 1
ATOM 926 C CA . PRO A 1 117 ? -14.375 -18.041 11.777 1.00 30.67 117 PRO A CA 1
ATOM 927 C C . PRO A 1 117 ? -13.330 -18.576 10.786 1.00 30.67 117 PRO A C 1
ATOM 929 O O . PRO A 1 117 ? -12.500 -17.830 10.266 1.00 30.67 117 PRO A O 1
ATOM 932 N N . ALA A 1 118 ? -13.336 -19.895 10.606 1.00 36.09 118 ALA A N 1
ATOM 933 C CA . ALA A 1 118 ? -12.206 -20.679 10.137 1.00 36.09 118 ALA A CA 1
ATOM 934 C C . ALA A 1 118 ? -11.973 -20.587 8.619 1.00 36.09 118 ALA A C 1
ATOM 936 O O . ALA A 1 118 ? -12.699 -21.182 7.824 1.00 36.09 118 ALA A O 1
ATOM 937 N N . TYR A 1 119 ? -10.878 -19.947 8.213 1.00 37.81 119 TYR A N 1
ATOM 938 C CA . TYR A 1 119 ? -9.983 -20.652 7.303 1.00 37.81 119 TYR A CA 1
ATOM 939 C C . TYR A 1 119 ? -8.926 -21.298 8.195 1.00 37.81 119 TYR A C 1
ATOM 941 O O . TYR A 1 119 ? -8.155 -20.607 8.859 1.00 37.81 119 TYR A O 1
ATOM 949 N N . GLU A 1 120 ? -8.942 -22.623 8.297 1.00 39.81 120 GLU A N 1
ATOM 950 C CA . GLU A 1 120 ? -7.814 -23.331 8.891 1.00 39.81 120 GLU A CA 1
ATOM 951 C C . GLU A 1 120 ? -6.603 -23.030 8.007 1.00 39.81 120 GLU A C 1
ATOM 953 O O . GLU A 1 120 ? -6.574 -23.383 6.825 1.00 39.81 120 GLU A O 1
ATOM 958 N N . VAL A 1 121 ? -5.611 -22.324 8.554 1.00 49.25 121 VAL A N 1
ATOM 959 C CA . VAL A 1 121 ? -4.259 -22.380 8.000 1.00 49.25 121 VAL A CA 1
ATOM 960 C C . VAL A 1 121 ? -3.815 -23.815 8.235 1.00 49.25 121 VAL A C 1
ATOM 962 O O . VAL A 1 121 ? -3.357 -24.151 9.320 1.00 49.25 121 VAL A O 1
ATOM 965 N N . LEU A 1 122 ? -4.068 -24.673 7.245 1.00 52.91 122 LEU A N 1
ATOM 966 C CA . LEU A 1 122 ? -3.791 -26.105 7.338 1.00 52.91 122 LEU A CA 1
ATOM 967 C C . LEU A 1 122 ? -2.310 -26.353 7.646 1.00 52.91 122 LEU A C 1
ATOM 969 O O . LEU A 1 122 ? -1.989 -27.286 8.373 1.00 52.91 122 LEU A O 1
ATOM 973 N N . GLU A 1 123 ? -1.427 -25.496 7.124 1.00 59.72 123 GLU A N 1
ATOM 974 C CA . GLU A 1 123 ? 0.009 -25.532 7.383 1.00 59.72 123 GLU A CA 1
ATOM 975 C C . GLU A 1 123 ? 0.658 -24.191 6.989 1.00 59.72 123 GLU A C 1
ATOM 977 O O . GLU A 1 123 ? 0.349 -23.639 5.927 1.00 59.72 123 GLU A O 1
ATOM 982 N N . ASP A 1 124 ? 1.555 -23.648 7.824 1.00 69.19 124 ASP A N 1
ATOM 983 C CA . ASP A 1 124 ? 2.416 -22.527 7.426 1.00 69.19 124 ASP A CA 1
ATOM 984 C C . ASP A 1 124 ? 3.606 -23.056 6.618 1.00 69.19 124 ASP A C 1
ATOM 986 O O . ASP A 1 124 ? 4.603 -23.541 7.154 1.00 69.19 124 ASP A O 1
ATOM 990 N N . LEU A 1 125 ? 3.495 -22.943 5.297 1.00 78.31 125 LEU A N 1
ATOM 991 C CA . LEU A 1 125 ? 4.537 -23.370 4.371 1.00 78.31 125 LEU A CA 1
ATOM 992 C C . LEU A 1 125 ? 5.596 -22.286 4.136 1.00 78.31 125 LEU A C 1
ATOM 994 O O . LEU A 1 125 ? 6.481 -22.503 3.315 1.00 78.31 125 LEU A O 1
ATOM 998 N N . THR A 1 126 ? 5.560 -21.138 4.825 1.00 75.00 126 THR A N 1
ATOM 999 C CA . THR A 1 126 ? 6.542 -20.050 4.642 1.00 75.00 126 THR A CA 1
ATOM 1000 C C . THR A 1 126 ? 7.989 -20.528 4.815 1.00 75.00 126 THR A C 1
ATOM 1002 O O . THR A 1 126 ? 8.805 -20.255 3.932 1.00 75.00 126 THR A O 1
ATOM 1005 N N . PRO A 1 127 ? 8.347 -21.309 5.856 1.00 77.62 127 PRO A N 1
ATOM 1006 C CA . PRO A 1 127 ? 9.716 -21.803 6.013 1.00 77.62 127 PRO A CA 1
ATOM 1007 C C . PRO A 1 127 ? 10.140 -22.741 4.878 1.00 77.62 127 PRO A C 1
ATOM 1009 O O . PRO A 1 127 ? 11.295 -22.746 4.459 1.00 77.62 127 PRO A O 1
ATOM 1012 N N . GLN A 1 128 ? 9.201 -23.536 4.367 1.00 80.19 128 GLN A N 1
ATOM 1013 C CA . GLN A 1 128 ? 9.440 -24.469 3.271 1.00 80.19 128 GLN A CA 1
ATOM 1014 C C . GLN A 1 128 ? 9.577 -23.694 1.957 1.00 80.19 128 GLN A C 1
ATOM 1016 O O . GLN A 1 128 ? 10.543 -23.888 1.227 1.00 80.19 128 GLN A O 1
ATOM 1021 N N . PHE A 1 129 ? 8.699 -22.723 1.709 1.00 83.88 129 PHE A N 1
ATOM 1022 C CA . PHE A 1 129 ? 8.761 -21.821 0.567 1.00 83.88 129 PHE 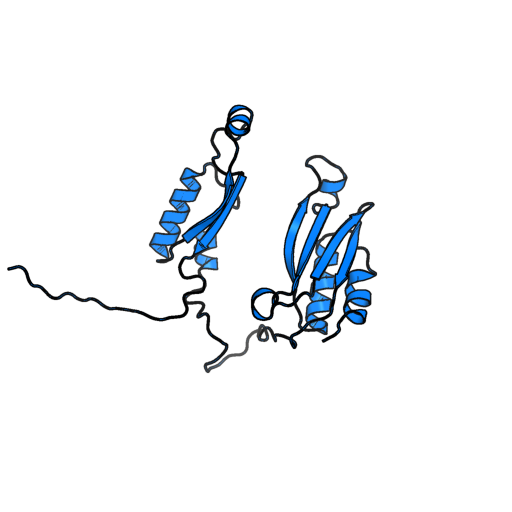A CA 1
ATOM 1023 C C . PHE A 1 129 ? 10.104 -21.087 0.508 1.00 83.88 129 PHE A C 1
ATOM 1025 O O . PHE A 1 129 ? 10.741 -21.089 -0.538 1.00 83.88 129 PHE A O 1
ATOM 1032 N N . MET A 1 130 ? 10.601 -20.557 1.631 1.00 83.69 130 MET A N 1
ATOM 1033 C CA . MET A 1 130 ? 11.915 -19.898 1.693 1.00 83.69 130 MET A CA 1
ATOM 1034 C C . MET A 1 130 ? 13.089 -20.849 1.404 1.00 83.69 130 MET A C 1
ATOM 1036 O O . MET A 1 130 ? 14.126 -20.402 0.918 1.00 83.69 130 MET A O 1
ATOM 1040 N N . ARG A 1 131 ? 12.943 -22.160 1.651 1.00 83.88 131 ARG A N 1
ATOM 1041 C CA . ARG A 1 131 ? 13.948 -23.167 1.255 1.00 83.88 131 ARG A CA 1
ATOM 1042 C C . ARG A 1 131 ? 13.948 -23.421 -0.251 1.00 83.88 131 ARG A C 1
ATOM 1044 O O . ARG A 1 131 ? 15.020 -23.568 -0.829 1.00 83.88 131 ARG A O 1
ATOM 1051 N N . PHE A 1 132 ? 12.773 -23.463 -0.879 1.00 83.56 132 PHE A N 1
ATOM 1052 C CA . PHE A 1 132 ? 12.649 -23.648 -2.331 1.00 83.56 132 PHE A CA 1
ATOM 1053 C C . PHE A 1 132 ? 12.945 -22.360 -3.115 1.00 83.56 132 PHE A C 1
ATOM 1055 O O . PHE A 1 132 ? 13.459 -22.424 -4.229 1.00 83.56 132 PHE A O 1
ATOM 1062 N N . PHE A 1 133 ? 12.688 -21.191 -2.527 1.00 85.31 133 PHE A N 1
ATOM 1063 C CA . PHE A 1 133 ? 12.897 -19.872 -3.127 1.00 85.31 133 PHE A CA 1
ATOM 1064 C C . PHE A 1 133 ? 13.814 -18.998 -2.249 1.00 85.31 133 PHE A C 1
ATOM 1066 O O . PHE A 1 133 ? 13.369 -17.989 -1.703 1.00 85.31 133 PHE A O 1
ATOM 1073 N N . PRO A 1 134 ? 15.107 -19.354 -2.107 1.00 78.25 134 PRO A N 1
ATOM 1074 C CA . PRO A 1 134 ? 16.045 -18.621 -1.250 1.00 78.25 134 PRO A CA 1
ATOM 1075 C C . PRO A 1 134 ? 16.505 -17.286 -1.855 1.00 78.25 134 PRO A C 1
ATOM 1077 O O . PRO A 1 134 ? 17.077 -16.453 -1.156 1.00 78.25 134 PRO A O 1
ATOM 1080 N N . SER A 1 135 ? 16.283 -17.085 -3.156 1.00 78.81 135 SER A N 1
ATOM 1081 C CA . SER A 1 135 ? 16.555 -15.837 -3.865 1.00 78.81 135 SER A CA 1
ATOM 1082 C C . SER A 1 135 ? 15.283 -15.342 -4.541 1.00 78.81 135 SER A C 1
ATOM 1084 O O . SER A 1 135 ? 14.479 -16.121 -5.052 1.00 78.81 135 SER A O 1
ATOM 1086 N N . ASP A 1 136 ? 15.136 -14.024 -4.572 1.00 74.00 136 ASP A N 1
ATOM 1087 C CA . ASP A 1 136 ? 14.087 -13.290 -5.272 1.00 74.00 136 ASP A CA 1
ATOM 1088 C C . ASP A 1 136 ? 14.290 -13.248 -6.799 1.00 74.00 136 ASP A C 1
ATOM 1090 O O . ASP A 1 136 ? 13.459 -12.692 -7.523 1.00 74.00 136 ASP A O 1
ATOM 1094 N N . ARG A 1 137 ? 15.381 -13.839 -7.309 1.00 76.06 137 ARG A N 1
ATOM 1095 C CA . ARG A 1 137 ? 15.737 -13.854 -8.731 1.00 76.06 137 ARG A CA 1
ATOM 1096 C C . ARG A 1 137 ? 15.886 -15.281 -9.245 1.00 76.06 137 ARG A C 1
ATOM 1098 O O . ARG A 1 137 ? 16.423 -16.161 -8.580 1.00 76.06 137 ARG A O 1
ATOM 1105 N N . MET A 1 138 ? 15.401 -15.486 -10.464 1.00 74.75 138 MET A N 1
ATOM 1106 C CA . MET A 1 138 ? 15.401 -16.761 -11.176 1.00 74.75 138 MET A CA 1
ATOM 1107 C C . MET A 1 138 ? 15.816 -16.499 -12.621 1.00 74.75 138 MET A C 1
ATOM 1109 O O . MET A 1 138 ? 15.351 -15.527 -13.219 1.00 74.75 138 MET A O 1
ATOM 1113 N N . ASP A 1 139 ? 16.662 -17.360 -13.182 1.00 69.62 139 ASP A N 1
ATOM 1114 C CA . ASP A 1 139 ? 17.254 -17.128 -14.505 1.00 69.62 139 ASP A CA 1
ATOM 1115 C C . ASP A 1 139 ? 16.257 -17.338 -15.655 1.00 69.62 139 ASP A C 1
ATOM 1117 O O . ASP A 1 139 ? 16.364 -16.693 -16.701 1.00 69.62 139 ASP A O 1
ATOM 1121 N N . THR A 1 140 ? 15.263 -18.218 -15.474 1.00 72.88 140 THR A N 1
ATOM 1122 C CA . THR A 1 140 ? 14.229 -18.510 -16.480 1.00 72.88 140 THR A CA 1
ATOM 1123 C C . THR A 1 140 ? 12.859 -18.781 -15.859 1.00 72.88 140 THR A C 1
ATOM 1125 O O . THR A 1 140 ? 12.728 -19.118 -14.678 1.00 72.88 140 THR A O 1
ATOM 1128 N N . TYR A 1 141 ? 11.812 -18.655 -16.681 1.00 71.69 141 TYR A N 1
ATOM 1129 C CA . TYR A 1 141 ? 10.456 -19.040 -16.288 1.00 71.69 141 TYR A CA 1
ATOM 1130 C C . TYR A 1 141 ? 10.347 -20.552 -16.054 1.00 71.69 141 TYR A C 1
ATOM 1132 O O . TYR A 1 141 ? 9.657 -20.981 -15.135 1.00 71.69 141 TYR A O 1
ATOM 1140 N N . GLU A 1 142 ? 11.058 -21.356 -16.843 1.00 76.31 142 GLU A N 1
ATOM 1141 C CA . GLU A 1 142 ? 11.106 -22.810 -16.703 1.00 76.31 142 GLU A CA 1
ATOM 1142 C C . GLU A 1 142 ? 11.700 -23.218 -15.352 1.00 76.31 142 GLU A C 1
ATOM 1144 O O . GLU A 1 142 ? 11.094 -24.030 -14.660 1.00 76.31 142 GLU A O 1
ATOM 1149 N N . ALA A 1 143 ? 12.803 -22.591 -14.926 1.00 77.38 143 ALA A N 1
ATOM 1150 C CA . ALA A 1 143 ? 13.407 -22.835 -13.614 1.00 77.38 143 ALA A CA 1
ATOM 1151 C C . ALA A 1 143 ? 12.447 -22.468 -12.470 1.00 77.38 143 ALA A C 1
ATOM 1153 O O . ALA A 1 143 ? 12.377 -23.154 -11.449 1.00 77.38 143 ALA A O 1
ATOM 1154 N N . PHE A 1 144 ? 11.662 -21.399 -12.647 1.00 83.31 144 PHE A N 1
ATOM 1155 C CA . PHE A 1 144 ? 10.595 -21.033 -11.714 1.00 83.31 144 PHE A CA 1
ATOM 1156 C C . PHE A 1 144 ? 9.482 -22.064 -11.666 1.00 83.31 144 PHE A C 1
ATOM 1158 O O . PHE A 1 144 ? 9.076 -22.485 -10.585 1.00 83.31 144 PHE A O 1
ATOM 1165 N N . HIS A 1 145 ? 9.018 -22.502 -12.826 1.00 81.75 145 HIS A N 1
ATOM 1166 C CA . HIS A 1 145 ? 7.967 -23.496 -12.916 1.00 81.75 145 HIS A CA 1
ATOM 1167 C C . HIS A 1 145 ? 8.415 -24.856 -12.354 1.00 81.75 145 HIS A C 1
ATOM 1169 O O . HIS A 1 145 ? 7.608 -25.567 -11.757 1.00 81.75 145 HIS A O 1
ATOM 1175 N N . GLU A 1 146 ? 9.679 -25.234 -12.533 1.00 84.38 146 GLU A N 1
ATOM 1176 C CA . GLU A 1 146 ? 10.255 -26.458 -11.976 1.00 84.38 146 GLU A CA 1
ATOM 1177 C C . GLU A 1 146 ? 10.328 -26.406 -10.448 1.00 84.38 146 GLU A C 1
ATOM 1179 O O . GLU A 1 146 ? 9.715 -27.250 -9.801 1.00 84.38 146 GLU A O 1
ATOM 1184 N N . ARG A 1 147 ? 10.918 -25.356 -9.857 1.00 86.50 147 ARG A N 1
ATOM 1185 C CA . ARG A 1 147 ? 10.927 -25.181 -8.389 1.00 86.50 147 ARG A CA 1
ATOM 1186 C C . ARG A 1 147 ? 9.532 -25.094 -7.793 1.00 86.50 147 ARG A C 1
ATOM 1188 O O . ARG A 1 147 ? 9.280 -25.630 -6.720 1.00 86.50 147 ARG A O 1
ATOM 1195 N N . MET A 1 148 ? 8.600 -24.449 -8.495 1.00 86.19 148 MET A N 1
ATOM 1196 C CA . MET A 1 148 ? 7.209 -24.408 -8.057 1.00 86.19 148 MET A CA 1
ATOM 1197 C C . MET A 1 148 ? 6.581 -25.805 -8.064 1.00 86.19 148 MET A C 1
ATOM 1199 O O . MET A 1 148 ? 5.841 -26.152 -7.148 1.00 86.19 148 MET A O 1
ATOM 1203 N N . ARG A 1 149 ? 6.899 -26.634 -9.064 1.00 83.44 149 ARG A N 1
ATOM 1204 C CA . ARG A 1 149 ? 6.457 -28.031 -9.122 1.00 83.44 149 ARG A CA 1
ATOM 1205 C C . ARG A 1 149 ? 7.040 -28.848 -7.968 1.00 83.44 149 ARG A C 1
ATOM 1207 O O . ARG A 1 149 ? 6.289 -29.581 -7.336 1.00 83.44 149 ARG A O 1
ATOM 1214 N N . GLU A 1 150 ? 8.330 -28.700 -7.683 1.00 85.38 150 GLU A N 1
ATOM 1215 C CA . GLU A 1 150 ? 9.007 -29.375 -6.567 1.00 85.38 150 GLU A CA 1
ATOM 1216 C C . GLU A 1 150 ? 8.422 -28.958 -5.215 1.00 85.38 150 GLU A C 1
ATOM 1218 O O . GLU A 1 150 ? 8.095 -29.813 -4.397 1.00 85.38 150 GLU A O 1
ATOM 1223 N N . PHE A 1 151 ? 8.201 -27.658 -5.006 1.00 85.69 151 PHE A N 1
ATOM 1224 C CA . PHE A 1 151 ? 7.542 -27.136 -3.811 1.00 85.69 151 PHE A CA 1
ATOM 1225 C C . PHE A 1 151 ? 6.137 -27.730 -3.643 1.00 85.69 151 PHE A C 1
ATOM 1227 O O . PHE A 1 151 ? 5.794 -28.228 -2.573 1.00 85.69 151 PHE A O 1
ATOM 1234 N N . GLN A 1 152 ? 5.327 -27.747 -4.703 1.00 83.88 152 GLN A N 1
ATOM 1235 C CA . GLN A 1 152 ? 3.991 -28.351 -4.679 1.00 83.88 152 GLN A CA 1
ATOM 1236 C C . GLN A 1 152 ? 4.026 -29.856 -4.382 1.00 83.88 152 GLN A C 1
ATOM 1238 O O . GLN A 1 152 ? 3.194 -30.353 -3.630 1.00 83.88 152 GLN A O 1
ATOM 1243 N N . GLN A 1 153 ? 4.999 -30.587 -4.932 1.00 74.62 153 GLN A N 1
ATOM 1244 C CA . GLN A 1 153 ? 5.185 -32.013 -4.646 1.00 74.62 153 GLN A CA 1
ATOM 1245 C C . GLN A 1 153 ? 5.609 -32.257 -3.195 1.00 74.62 153 GLN A C 1
ATOM 1247 O O . GLN A 1 153 ? 5.071 -33.152 -2.550 1.00 74.62 153 GLN A O 1
ATOM 1252 N N . ALA A 1 154 ? 6.539 -31.455 -2.675 1.00 77.38 154 ALA A N 1
ATOM 1253 C CA . ALA A 1 154 ? 7.066 -31.596 -1.321 1.00 77.38 154 ALA A CA 1
ATOM 1254 C C . ALA A 1 154 ? 6.044 -31.226 -0.238 1.00 77.38 154 ALA A C 1
ATOM 1256 O O . ALA A 1 154 ? 6.074 -31.788 0.852 1.00 77.38 154 ALA A O 1
ATOM 1257 N N . THR A 1 155 ? 5.148 -30.285 -0.538 1.00 78.62 155 THR A N 1
ATOM 1258 C CA . THR A 1 155 ? 4.175 -29.745 0.427 1.00 78.62 155 THR A CA 1
ATOM 1259 C C . THR A 1 155 ? 2.753 -30.256 0.216 1.00 78.62 155 THR A C 1
ATOM 1261 O O . THR A 1 155 ? 1.864 -29.961 1.006 1.00 78.62 155 THR A O 1
ATOM 1264 N N . GLY A 1 156 ? 2.491 -30.960 -0.889 1.00 73.75 156 GLY A N 1
ATOM 1265 C CA . GLY A 1 156 ? 1.135 -31.323 -1.308 1.00 73.75 156 GLY A CA 1
ATOM 1266 C C . GLY A 1 156 ? 0.256 -30.124 -1.688 1.00 73.75 156 GLY A C 1
ATOM 1267 O O . GLY A 1 156 ? -0.928 -30.298 -1.973 1.00 73.75 156 GLY A O 1
ATOM 1268 N N . SER A 1 157 ? 0.807 -28.906 -1.699 1.00 77.25 157 SER A N 1
ATOM 1269 C CA . SER A 1 157 ? 0.088 -27.706 -2.108 1.00 77.25 157 SER A CA 1
ATOM 1270 C C . SER A 1 157 ? -0.066 -27.657 -3.627 1.00 77.25 157 SER A C 1
ATOM 1272 O O . SER A 1 157 ? 0.743 -28.194 -4.380 1.00 77.25 157 SER A O 1
ATOM 1274 N N . VAL A 1 158 ? -1.118 -27.000 -4.112 1.00 77.12 158 VAL A N 1
ATOM 1275 C CA . VAL A 1 158 ? -1.358 -26.843 -5.551 1.00 77.12 158 VAL A CA 1
ATOM 1276 C C . VAL A 1 158 ? -1.634 -25.381 -5.820 1.00 77.12 158 VAL A C 1
ATOM 1278 O O . VAL A 1 158 ? -2.571 -24.824 -5.258 1.00 77.12 158 VAL A O 1
ATOM 1281 N N . TYR A 1 159 ? -0.840 -24.756 -6.681 1.00 80.19 159 TYR A N 1
ATOM 1282 C CA . TYR A 1 159 ? -1.001 -23.363 -7.060 1.00 80.19 159 TYR A CA 1
ATOM 1283 C C . TYR A 1 159 ? -1.407 -23.245 -8.522 1.00 80.19 159 TYR A C 1
ATOM 1285 O O . TYR A 1 159 ? -0.871 -23.904 -9.412 1.00 80.19 159 TYR A O 1
ATOM 1293 N N . VAL A 1 160 ? -2.357 -22.352 -8.766 1.00 78.12 160 VAL A N 1
ATOM 1294 C CA . VAL A 1 160 ? -2.860 -22.013 -10.093 1.00 78.12 160 VAL A CA 1
ATOM 1295 C C . VAL A 1 160 ? -2.503 -20.581 -10.449 1.00 78.12 160 VAL A C 1
ATOM 1297 O O . VAL A 1 160 ? -2.342 -19.709 -9.590 1.00 78.12 160 VAL A O 1
ATOM 1300 N N . LEU A 1 161 ? -2.386 -20.334 -11.751 1.00 79.25 161 LEU A N 1
ATOM 1301 C CA . LEU A 1 161 ? -2.162 -19.002 -12.284 1.00 79.25 161 LEU A CA 1
ATOM 1302 C C . LEU A 1 161 ? -3.418 -18.146 -12.081 1.00 79.25 161 LEU A C 1
ATOM 1304 O O . LEU A 1 161 ? -4.459 -18.394 -12.681 1.00 79.25 161 LEU A O 1
ATOM 1308 N N . GLY A 1 162 ? -3.301 -17.129 -11.235 1.00 74.75 162 GLY A N 1
ATOM 1309 C CA . GLY A 1 162 ? -4.297 -16.085 -11.045 1.00 74.75 162 GLY A CA 1
ATOM 1310 C C . GLY A 1 162 ? -4.116 -14.951 -12.056 1.00 74.75 162 GLY A C 1
ATOM 1311 O O . GLY A 1 162 ? -3.987 -15.161 -13.263 1.00 74.75 162 GLY A O 1
ATOM 1312 N N . ARG A 1 163 ? -4.099 -13.703 -11.573 1.00 75.25 163 ARG A N 1
ATOM 1313 C CA . ARG A 1 163 ? -3.899 -12.536 -12.448 1.00 75.25 163 ARG A CA 1
ATOM 1314 C C . ARG A 1 163 ? -2.514 -12.582 -13.085 1.00 75.25 163 ARG A C 1
ATOM 1316 O O . ARG A 1 163 ? -1.519 -12.789 -12.396 1.00 75.25 163 ARG A O 1
ATOM 1323 N N . SER A 1 164 ? -2.450 -12.343 -14.388 1.00 81.12 164 SER A N 1
ATOM 1324 C CA . SER A 1 164 ? -1.190 -12.269 -15.120 1.00 81.12 164 SER A CA 1
ATOM 1325 C C . SER A 1 164 ? -1.203 -11.126 -16.127 1.00 81.12 164 SER A C 1
ATOM 1327 O O . SER A 1 164 ? -2.245 -10.769 -16.676 1.00 81.12 164 SER A O 1
ATOM 1329 N N . ASN A 1 165 ? -0.030 -10.543 -16.355 1.00 81.38 165 ASN A N 1
ATOM 1330 C CA . ASN A 1 165 ? 0.210 -9.559 -17.400 1.00 81.38 165 ASN A CA 1
ATOM 1331 C C . ASN A 1 165 ? 1.275 -10.125 -18.340 1.00 81.38 165 ASN A C 1
ATOM 1333 O O . ASN A 1 165 ? 2.403 -10.366 -17.913 1.00 81.38 165 ASN A O 1
ATOM 1337 N N . LYS A 1 166 ? 0.910 -10.385 -19.597 1.00 81.44 166 LYS A N 1
ATOM 1338 C CA . LYS A 1 166 ? 1.803 -10.971 -20.606 1.00 81.44 166 LYS A CA 1
ATOM 1339 C C . LYS A 1 166 ? 2.552 -9.882 -21.367 1.00 81.44 166 LYS A C 1
ATOM 1341 O O . LYS A 1 166 ? 2.021 -8.797 -21.597 1.00 81.44 166 LYS A O 1
ATOM 1346 N N . TRP A 1 167 ? 3.777 -10.182 -21.785 1.00 76.38 167 TRP A N 1
ATOM 1347 C CA . TRP A 1 167 ? 4.444 -9.357 -22.790 1.00 76.38 167 TRP A CA 1
ATOM 1348 C C . TRP A 1 167 ? 3.709 -9.505 -24.123 1.00 76.38 167 TRP A C 1
ATOM 1350 O O . TRP A 1 167 ? 3.374 -10.624 -24.512 1.00 76.38 167 TRP A O 1
ATOM 1360 N N . SER A 1 168 ? 3.451 -8.405 -24.828 1.00 77.88 168 SER A N 1
ATOM 1361 C CA . SER A 1 168 ? 2.917 -8.490 -26.190 1.00 77.88 168 SER A CA 1
ATOM 1362 C C . SER A 1 168 ? 3.988 -8.997 -27.160 1.00 77.88 168 SER A C 1
ATOM 1364 O O . SER A 1 168 ? 5.184 -8.838 -26.920 1.00 77.88 168 SER A O 1
ATOM 1366 N N . GLN A 1 169 ? 3.572 -9.570 -28.289 1.00 72.12 169 GLN A N 1
ATOM 1367 C CA . GLN A 1 169 ? 4.489 -10.134 -29.289 1.00 72.12 169 GLN A CA 1
ATOM 1368 C C . GLN A 1 169 ? 5.496 -9.096 -29.822 1.00 72.12 169 GLN A C 1
ATOM 1370 O O . GLN A 1 169 ? 6.664 -9.406 -30.037 1.00 72.12 169 GLN A O 1
ATOM 1375 N N . LYS A 1 170 ? 5.064 -7.834 -29.952 1.00 73.38 170 LYS A N 1
ATOM 1376 C CA . LYS A 1 170 ? 5.923 -6.709 -30.349 1.00 73.38 170 LYS A CA 1
ATOM 1377 C C . LYS A 1 170 ? 6.961 -6.357 -29.276 1.00 73.38 170 LYS A C 1
ATOM 1379 O O . LYS A 1 170 ? 8.085 -6.006 -29.613 1.00 73.38 170 LYS A O 1
ATOM 1384 N N . GLU A 1 171 ? 6.600 -6.454 -27.997 1.00 71.69 171 GLU A N 1
ATOM 1385 C CA . GLU A 1 171 ? 7.514 -6.181 -26.879 1.00 71.69 171 GLU A CA 1
ATOM 1386 C C . GLU A 1 171 ? 8.514 -7.325 -26.659 1.00 71.69 171 GLU A C 1
ATOM 1388 O O . GLU A 1 171 ? 9.676 -7.062 -26.365 1.00 71.69 171 GLU A O 1
ATOM 1393 N N . GLN A 1 172 ? 8.099 -8.581 -26.860 1.00 67.19 172 GLN A N 1
ATOM 1394 C CA . GLN A 1 172 ? 8.990 -9.747 -26.776 1.00 67.19 172 GLN A CA 1
ATOM 1395 C C . GLN A 1 172 ? 10.064 -9.732 -27.870 1.00 67.19 172 GLN A C 1
ATOM 1397 O O . GLN A 1 172 ? 11.201 -10.118 -27.616 1.00 67.19 172 GLN A O 1
ATOM 1402 N N . ALA A 1 173 ? 9.719 -9.253 -29.070 1.00 66.81 173 ALA A N 1
ATOM 1403 C CA . ALA A 1 173 ? 10.650 -9.139 -30.191 1.00 66.81 173 ALA A CA 1
ATOM 1404 C C . ALA A 1 173 ? 11.660 -7.983 -30.042 1.00 66.81 173 ALA A C 1
ATOM 1406 O O . ALA A 1 173 ? 12.716 -8.016 -30.666 1.00 66.81 173 ALA A O 1
ATOM 1407 N N . ALA A 1 174 ? 11.343 -6.962 -29.237 1.00 65.56 174 ALA A N 1
ATOM 1408 C CA . ALA A 1 174 ? 12.147 -5.745 -29.101 1.00 65.56 174 ALA A CA 1
ATOM 1409 C C . ALA A 1 174 ? 13.021 -5.695 -27.831 1.00 65.56 174 ALA A C 1
ATOM 1411 O O . ALA A 1 174 ? 13.893 -4.834 -27.732 1.00 65.56 174 ALA A O 1
ATOM 1412 N N . ALA A 1 175 ? 12.792 -6.573 -26.849 1.00 56.91 175 ALA A N 1
ATOM 1413 C CA . ALA A 1 175 ? 13.429 -6.504 -25.534 1.00 56.91 175 ALA A CA 1
ATOM 1414 C C . ALA A 1 175 ? 14.396 -7.670 -25.265 1.00 56.91 175 ALA A C 1
ATOM 1416 O O . ALA A 1 175 ? 14.231 -8.775 -25.777 1.00 56.91 175 ALA A O 1
ATOM 1417 N N . ALA A 1 176 ? 15.313 -7.471 -24.307 1.00 58.91 176 ALA A N 1
ATOM 1418 C CA . ALA A 1 176 ? 16.067 -8.545 -23.636 1.00 58.91 176 ALA A CA 1
ATOM 1419 C C . ALA A 1 176 ? 15.158 -9.577 -22.915 1.00 58.91 176 ALA A C 1
ATOM 1421 O O . ALA A 1 176 ? 15.628 -10.558 -22.347 1.00 58.91 176 ALA A O 1
ATOM 1422 N N . SER A 1 177 ? 13.843 -9.349 -22.940 1.00 54.91 177 SER A N 1
ATOM 1423 C CA . SER A 1 177 ? 12.767 -10.173 -22.390 1.00 54.91 177 SER A CA 1
ATOM 1424 C C . SER A 1 177 ? 12.220 -11.208 -23.380 1.00 54.91 177 SER A C 1
ATOM 1426 O O . SER A 1 177 ? 11.168 -11.780 -23.115 1.00 54.91 177 SER A O 1
ATOM 1428 N N . SER A 1 178 ? 12.898 -11.475 -24.501 1.00 59.50 178 SER A N 1
ATOM 1429 C CA . SER A 1 178 ? 12.474 -12.470 -25.506 1.00 59.50 178 SER A CA 1
ATOM 1430 C C . SER A 1 178 ? 12.263 -13.884 -24.943 1.00 59.50 178 SER A C 1
ATOM 1432 O O . SER A 1 178 ? 11.566 -14.693 -25.547 1.00 59.50 178 SER A O 1
ATOM 1434 N N . ARG A 1 179 ? 12.827 -14.172 -23.762 1.00 62.72 179 ARG A N 1
ATOM 1435 C CA . ARG A 1 179 ? 12.689 -15.441 -23.024 1.00 62.72 179 ARG A CA 1
ATOM 1436 C C . ARG A 1 179 ? 11.628 -15.399 -21.914 1.00 62.72 179 ARG A C 1
ATOM 1438 O O . ARG A 1 179 ? 11.492 -16.361 -21.168 1.00 62.72 179 ARG A O 1
ATOM 1445 N N . LEU A 1 180 ? 10.906 -14.287 -21.754 1.00 68.44 180 LEU A N 1
ATOM 1446 C CA . LEU A 1 180 ? 9.948 -14.076 -20.668 1.00 68.44 180 LEU A CA 1
ATOM 1447 C C . LEU A 1 180 ? 8.527 -13.933 -21.222 1.00 68.44 180 LEU A C 1
ATOM 1449 O O . LEU A 1 180 ? 8.207 -12.990 -21.939 1.00 68.44 180 LEU A O 1
ATOM 1453 N N . THR A 1 181 ? 7.640 -14.846 -20.823 1.00 71.19 181 THR A N 1
ATOM 1454 C CA . THR A 1 181 ? 6.231 -14.850 -21.262 1.00 71.19 181 THR A CA 1
ATOM 1455 C C . THR A 1 181 ? 5.385 -13.801 -20.526 1.00 71.19 181 THR A C 1
ATOM 1457 O O . THR A 1 181 ? 4.455 -13.214 -21.088 1.00 71.19 181 THR A O 1
ATOM 1460 N N . TYR A 1 182 ? 5.715 -13.521 -19.263 1.00 77.31 182 TYR A N 1
ATOM 1461 C CA . TYR A 1 182 ? 4.931 -12.659 -18.380 1.00 77.31 182 TYR A CA 1
ATOM 1462 C C . TYR A 1 182 ? 5.759 -11.490 -17.833 1.00 77.31 182 TYR A C 1
ATOM 1464 O O . TYR A 1 182 ? 6.918 -11.656 -17.467 1.00 77.31 182 TYR A O 1
ATOM 1472 N N . LYS A 1 183 ? 5.134 -10.312 -17.741 1.00 81.00 183 LYS A N 1
ATOM 1473 C CA . LYS A 1 183 ? 5.612 -9.143 -16.983 1.00 81.00 183 LYS A CA 1
ATOM 1474 C C . LYS A 1 183 ? 5.438 -9.364 -15.484 1.00 81.00 183 LYS A C 1
ATOM 1476 O O . LYS A 1 183 ? 6.279 -8.970 -14.688 1.00 81.00 183 LYS A O 1
ATOM 1481 N N . ASN A 1 184 ? 4.306 -9.955 -15.106 1.00 80.19 184 ASN A N 1
ATOM 1482 C CA . ASN A 1 184 ? 4.006 -10.382 -13.746 1.00 80.19 184 ASN A CA 1
ATOM 1483 C C . ASN A 1 184 ? 2.942 -11.482 -13.752 1.00 80.19 184 ASN A C 1
ATOM 1485 O O . ASN A 1 184 ? 2.101 -11.555 -14.653 1.00 80.19 184 ASN A O 1
ATOM 1489 N N . VAL A 1 185 ? 2.994 -12.325 -12.725 1.00 79.19 185 VAL A N 1
ATOM 1490 C CA . VAL A 1 185 ? 2.021 -13.382 -12.457 1.00 79.19 185 VAL A CA 1
ATOM 1491 C C . VAL A 1 185 ? 1.711 -13.412 -10.967 1.00 79.19 185 VAL A C 1
ATOM 1493 O O . VAL A 1 185 ? 2.589 -13.208 -10.136 1.00 79.19 185 VAL A O 1
ATOM 1496 N N . THR A 1 186 ? 0.457 -13.664 -10.621 1.00 81.75 186 THR A N 1
ATOM 1497 C CA . THR A 1 186 ? 0.044 -14.033 -9.268 1.00 81.75 186 THR A CA 1
ATOM 1498 C C . THR A 1 186 ? -0.274 -15.516 -9.279 1.00 81.75 186 THR A C 1
ATOM 1500 O O . THR A 1 186 ? -1.148 -15.930 -10.035 1.00 81.75 186 THR A O 1
ATOM 1503 N N . LEU A 1 187 ? 0.400 -16.308 -8.449 1.00 79.88 187 LEU A N 1
ATOM 1504 C CA . LEU A 1 187 ? 0.027 -17.699 -8.201 1.00 79.88 187 LEU A CA 1
ATOM 1505 C C . LEU A 1 187 ? -0.814 -17.780 -6.929 1.00 79.88 187 LEU A C 1
ATOM 1507 O O . LEU A 1 187 ? -0.508 -17.116 -5.941 1.00 79.88 187 LEU A O 1
ATOM 1511 N N . GLN A 1 188 ? -1.884 -18.567 -6.963 1.00 76.94 188 GLN A N 1
ATOM 1512 C CA . GLN A 1 188 ? -2.799 -18.741 -5.835 1.00 76.94 188 GLN A CA 1
ATOM 1513 C C . GLN A 1 188 ? -2.938 -20.223 -5.528 1.00 76.94 188 GLN A C 1
ATOM 1515 O O . GLN A 1 188 ? -3.174 -21.009 -6.440 1.00 76.94 188 GLN A O 1
ATOM 1520 N N . CYS A 1 189 ? -2.805 -20.602 -4.258 1.00 78.81 189 CYS A N 1
ATOM 1521 C CA . CYS A 1 189 ? -3.075 -21.972 -3.841 1.00 78.81 189 CYS A CA 1
ATOM 1522 C C . CYS A 1 189 ? -4.561 -22.298 -4.073 1.00 78.81 189 CYS A C 1
ATOM 1524 O O . CYS A 1 189 ? -5.420 -21.499 -3.717 1.00 78.81 189 CYS A O 1
ATOM 1526 N N . VAL A 1 190 ? -4.893 -23.460 -4.634 1.00 66.56 190 VAL A N 1
ATOM 1527 C CA . VAL A 1 190 ? -6.286 -23.895 -4.871 1.00 66.56 190 VAL A CA 1
ATOM 1528 C C . VAL A 1 190 ? -7.058 -24.131 -3.571 1.00 66.56 190 VAL A C 1
ATOM 1530 O O . VAL A 1 190 ? -8.284 -24.065 -3.550 1.00 66.56 190 VAL A O 1
ATOM 1533 N N . HIS A 1 191 ? -6.348 -24.360 -2.466 1.00 60.53 191 HIS A N 1
ATOM 1534 C CA . HIS A 1 191 ? -6.939 -24.468 -1.133 1.00 60.53 191 HIS A CA 1
ATOM 1535 C C . HIS A 1 191 ? -7.209 -23.099 -0.490 1.00 60.53 191 HIS A C 1
ATOM 1537 O O . HIS A 1 191 ? -7.796 -23.032 0.588 1.00 60.53 191 HIS A O 1
ATOM 1543 N N . PHE A 1 192 ? -6.842 -21.997 -1.155 1.00 44.88 192 PHE A N 1
ATOM 1544 C CA . PHE A 1 192 ? -7.166 -20.643 -0.718 1.00 44.88 192 PHE A CA 1
ATOM 1545 C C . PHE A 1 192 ? -8.692 -20.446 -0.682 1.00 44.88 192 PHE A C 1
ATOM 1547 O O . PHE A 1 192 ? -9.336 -20.307 -1.719 1.00 44.88 192 PHE A O 1
ATOM 1554 N N . GLY A 1 193 ? -9.271 -20.447 0.524 1.00 43.09 193 GLY A N 1
ATOM 1555 C CA . GLY A 1 193 ? -10.707 -20.238 0.756 1.00 43.09 193 GLY A CA 1
ATOM 1556 C C . GLY A 1 193 ? -11.583 -21.496 0.729 1.00 43.09 193 GLY A C 1
ATOM 1557 O O . GLY A 1 193 ? -12.793 -21.385 0.904 1.00 43.09 193 GLY A O 1
ATOM 1558 N N . SER A 1 194 ? -11.005 -22.689 0.573 1.00 41.56 194 SER A N 1
ATOM 1559 C CA . SER A 1 194 ? -11.748 -23.958 0.605 1.00 41.56 194 SER A CA 1
ATOM 1560 C C . SER A 1 194 ? -11.792 -24.536 2.021 1.00 41.56 194 SER A C 1
ATOM 1562 O O . SER A 1 194 ? -11.284 -25.624 2.276 1.00 41.56 194 SER A O 1
ATOM 1564 N N . GLY A 1 195 ? -12.394 -23.805 2.958 1.00 39.19 195 GLY A N 1
ATOM 1565 C CA . GLY A 1 195 ? -12.762 -24.336 4.270 1.00 39.19 195 GLY A CA 1
ATOM 1566 C C . GLY A 1 195 ? -13.955 -25.283 4.152 1.00 39.19 195 GLY A C 1
ATOM 1567 O O . GLY A 1 195 ? -15.066 -24.933 4.527 1.00 39.19 195 GLY A O 1
ATOM 1568 N N . SER A 1 196 ? -13.757 -26.474 3.588 1.00 34.41 196 SER A N 1
ATOM 1569 C CA . SER A 1 196 ? -14.617 -27.618 3.895 1.00 34.41 196 SER A CA 1
ATOM 1570 C C . SER A 1 196 ? -13.829 -28.908 3.711 1.00 34.41 196 SER A C 1
ATOM 1572 O O . SER A 1 196 ? -13.328 -29.222 2.632 1.00 34.41 196 SER A O 1
ATOM 1574 N N . SER A 1 197 ? -13.695 -29.645 4.809 1.00 45.28 197 SER A N 1
ATOM 1575 C CA . SER A 1 197 ? -13.087 -30.964 4.851 1.00 45.28 197 SER A CA 1
ATOM 1576 C C . SER A 1 197 ? -13.705 -31.884 3.800 1.00 45.28 197 SER A C 1
ATOM 1578 O O . SER A 1 197 ? -14.921 -32.070 3.811 1.00 45.28 197 SER A O 1
ATOM 1580 N N . ARG A 1 198 ? -12.872 -32.560 3.006 1.00 32.81 198 ARG A N 1
ATOM 1581 C CA . ARG A 1 198 ? -12.991 -34.010 2.789 1.00 32.81 198 ARG A CA 1
ATOM 1582 C C . ARG A 1 198 ? -11.595 -34.605 2.662 1.00 32.81 198 ARG A C 1
ATOM 1584 O O . ARG A 1 198 ? -11.028 -34.672 1.578 1.00 32.81 198 ARG A O 1
ATOM 1591 N N . ARG A 1 199 ? -11.081 -35.121 3.782 1.00 42.00 199 ARG A N 1
ATOM 1592 C CA . ARG A 1 199 ? -10.390 -36.409 3.719 1.00 42.00 199 ARG A CA 1
ATOM 1593 C C . ARG A 1 199 ? -11.444 -37.409 3.265 1.00 42.00 199 ARG A C 1
ATOM 1595 O O . ARG A 1 199 ? -12.323 -37.776 4.036 1.00 42.00 199 ARG A O 1
ATOM 1602 N N . SER A 1 200 ? -11.388 -37.810 2.009 1.00 34.12 200 SER A N 1
ATOM 1603 C CA . SER A 1 200 ? -11.926 -39.104 1.628 1.00 34.12 200 SER A CA 1
ATOM 1604 C C . SER A 1 200 ? -10.724 -40.014 1.489 1.00 34.12 200 SER A C 1
ATOM 1606 O O . SER A 1 200 ? -10.062 -40.032 0.456 1.00 34.12 200 SER A O 1
ATOM 1608 N N . SER A 1 201 ? -10.424 -40.724 2.577 1.00 43.00 201 SER A N 1
ATOM 1609 C CA . SER A 1 201 ? -9.752 -42.010 2.477 1.00 43.00 201 SER A CA 1
ATOM 1610 C C . SER A 1 201 ? -10.489 -42.820 1.417 1.00 43.00 201 SER A C 1
ATOM 1612 O O . SER A 1 201 ? -11.691 -43.049 1.538 1.00 43.00 201 SER A O 1
ATOM 1614 N N . VAL A 1 202 ? -9.777 -43.230 0.380 1.00 33.94 202 VAL A N 1
ATOM 1615 C CA . VAL A 1 202 ? -10.184 -44.371 -0.430 1.00 33.94 202 VAL A CA 1
ATOM 1616 C C . VAL A 1 202 ? -8.998 -45.320 -0.418 1.00 33.94 202 VAL A C 1
ATOM 1618 O O . VAL A 1 202 ? -8.162 -45.327 -1.317 1.00 33.94 202 VAL A O 1
ATOM 1621 N N . GLU A 1 203 ? -8.913 -46.085 0.670 1.00 33.38 203 GLU A N 1
ATOM 1622 C CA . GLU A 1 203 ? -8.417 -47.452 0.573 1.00 33.38 203 GLU A CA 1
ATOM 1623 C C . GLU A 1 203 ? -9.363 -48.243 -0.337 1.00 33.38 203 GLU A C 1
ATOM 1625 O O . GLU A 1 203 ? -10.568 -47.985 -0.405 1.00 33.38 203 GLU A O 1
ATOM 1630 N N . GLY A 1 204 ? -8.772 -49.154 -1.105 1.00 33.47 204 GLY A N 1
ATOM 1631 C CA . GLY A 1 204 ? -9.397 -49.783 -2.255 1.00 33.47 204 GLY A CA 1
ATOM 1632 C C . GLY A 1 204 ? -10.632 -50.631 -1.958 1.00 33.47 204 GLY A C 1
ATOM 1633 O O . GLY A 1 204 ? -10.803 -51.221 -0.896 1.00 33.47 204 GLY A O 1
ATOM 1634 N N . SER A 1 205 ? -11.453 -50.785 -2.994 1.00 29.73 205 SER A N 1
ATOM 1635 C CA . SER A 1 205 ? -12.294 -51.963 -3.146 1.00 29.73 205 SER A CA 1
ATOM 1636 C C . SER A 1 205 ? -12.310 -52.375 -4.612 1.00 29.73 205 SER A C 1
ATOM 1638 O O . SER A 1 205 ? -12.763 -51.656 -5.501 1.00 29.73 205 SER A O 1
ATOM 1640 N N . THR A 1 206 ? -11.726 -53.541 -4.835 1.00 36.97 206 THR A N 1
ATOM 1641 C CA . THR A 1 206 ? -11.767 -54.373 -6.030 1.00 36.97 206 THR A CA 1
ATOM 1642 C C . THR A 1 206 ? -13.193 -54.591 -6.536 1.00 36.97 206 THR A C 1
ATOM 1644 O O . THR A 1 206 ? -14.070 -54.998 -5.779 1.00 36.97 206 THR A O 1
ATOM 1647 N N . ARG A 1 207 ? -13.395 -54.444 -7.851 1.00 28.97 207 ARG A N 1
ATOM 1648 C CA . ARG A 1 207 ? -14.305 -55.283 -8.655 1.00 28.97 207 ARG A CA 1
ATOM 1649 C C . ARG A 1 207 ? -14.012 -55.090 -10.145 1.00 28.97 207 ARG A C 1
ATOM 1651 O O . ARG A 1 207 ? -14.487 -54.145 -10.764 1.00 28.97 207 ARG A O 1
ATOM 1658 N N . LEU A 1 208 ? -13.240 -56.016 -10.706 1.00 30.69 208 LEU A N 1
ATOM 1659 C CA . LEU A 1 208 ? -13.289 -56.341 -12.129 1.00 30.69 208 LEU A CA 1
ATOM 1660 C C . LEU A 1 208 ? -14.265 -57.511 -12.286 1.00 30.69 208 LEU A C 1
ATOM 1662 O O . LEU A 1 208 ? -14.178 -58.495 -11.548 1.00 30.69 208 LEU A O 1
ATOM 1666 N N . LYS A 1 209 ? -15.230 -57.331 -13.187 1.00 34.41 209 LYS A N 1
ATOM 1667 C CA . LYS A 1 209 ? -15.917 -58.428 -13.868 1.00 34.41 209 LYS A CA 1
ATOM 1668 C C . LYS A 1 209 ? -15.058 -58.868 -15.043 1.00 34.41 209 LYS A C 1
ATOM 1670 O O . LYS A 1 209 ? -14.383 -57.975 -15.605 1.00 34.41 209 LYS A O 1
#

Sequence (209 aa):
MDLTSAFQTIVADKRFSTYEEFEAALTDFKKQTGVEFARGRVTYHPEGTIKRANLLIANAEYVCRCKRSTECEAAFKLGSRRLFLHVIKFYMLHNHGVSRAAPEDEEQKGGGEHSSPAYEVLEDLTPQFMRFFPSDRMDTYEAFHERMREFQQATGSVYVLGRSNKWSQKEQAAAASSRLTYKNVTLQCVHFGSGSSRRSSVEGSTRLK

Organism: Dibothriocephalus latus (NCBI:txid60516)

Foldseek 3Di:
DFCPVVCCVQAAVDWALEVVSNVVSQVVSCVVALWHKDKDDWDADDPPDPLCVRYGTAKTKIATPCCVVQVFRWIWMWHDDPNIIHTPDTDGDGPDGRPPPDPPDDDDDDDDDDDDPDPPPVDDCVVVVCVLPVDPDDPAPVSVVVSVVVSCVVPVWDKDWDDFAADDPVRLVVDPCVRPGTPDIDIDTPSVPPPDDDPPDDDDDDDDD

Radius of gyration: 22.55 Å; chains: 1; bounding box: 36×76×58 Å